Protein AF-A0A840K9W2-F1 (afdb_monomer_lite)

Organism: NCBI:txid160396

Radius of gyration: 85.6 Å; chains: 1; bounding box: 129×31×218 Å

Structure (mmCIF, N/CA/C/O backbone):
data_AF-A0A840K9W2-F1
#
_entry.id   AF-A0A840K9W2-F1
#
loop_
_atom_site.group_PDB
_atom_site.id
_atom_site.type_symbol
_atom_site.label_atom_id
_atom_site.label_alt_id
_atom_site.label_comp_id
_atom_site.label_asym_id
_atom_site.label_entity_id
_atom_site.label_seq_id
_atom_site.pdbx_PDB_ins_code
_atom_site.Cartn_x
_atom_site.Cartn_y
_atom_site.Cartn_z
_atom_site.occupancy
_atom_site.B_iso_or_equiv
_atom_site.auth_seq_id
_atom_site.auth_comp_id
_atom_site.auth_asym_id
_atom_site.auth_atom_id
_atom_site.pdbx_PDB_model_num
ATOM 1 N N . MET A 1 1 ? 4.581 -1.566 -39.078 1.00 37.91 1 MET A N 1
ATOM 2 C CA . MET A 1 1 ? 3.336 -1.130 -39.749 1.00 37.91 1 MET A CA 1
ATOM 3 C C . MET A 1 1 ? 3.717 -0.309 -40.967 1.00 37.91 1 MET A C 1
ATOM 5 O O . MET A 1 1 ? 4.507 0.609 -40.819 1.00 37.91 1 MET A O 1
ATOM 9 N N . GLY A 1 2 ? 3.216 -0.694 -42.141 1.00 34.59 2 GLY A N 1
ATOM 10 C CA . GLY A 1 2 ? 3.563 -0.120 -43.447 1.00 34.59 2 GLY A CA 1
ATOM 11 C C . GLY A 1 2 ? 3.405 -1.169 -44.551 1.00 34.59 2 GLY A C 1
ATOM 12 O O . GLY A 1 2 ? 4.394 -1.647 -45.088 1.00 34.59 2 GLY A O 1
ATOM 13 N N . LYS A 1 3 ? 2.154 -1.604 -44.772 1.00 29.88 3 LYS A N 1
ATOM 14 C CA . LYS A 1 3 ? 1.704 -2.560 -45.805 1.00 29.88 3 LYS A CA 1
ATOM 15 C C . LYS A 1 3 ? 1.958 -1.975 -47.209 1.00 29.88 3 LYS A C 1
ATOM 17 O O . LYS A 1 3 ? 1.727 -0.789 -47.399 1.00 29.88 3 LYS A O 1
ATOM 22 N N . LEU A 1 4 ? 2.519 -2.720 -48.168 1.00 30.64 4 LEU A N 1
ATOM 23 C CA . LEU A 1 4 ? 1.819 -3.710 -49.015 1.00 30.64 4 LEU A CA 1
ATOM 24 C C . LEU A 1 4 ? 0.587 -3.101 -49.705 1.00 30.64 4 LEU A C 1
ATOM 26 O O . LEU A 1 4 ? -0.512 -3.291 -49.205 1.00 30.64 4 LEU A O 1
ATOM 30 N N . TRP A 1 5 ? 0.787 -2.362 -50.805 1.00 27.86 5 TRP A N 1
ATOM 31 C CA . TRP A 1 5 ? -0.261 -1.911 -51.742 1.00 27.86 5 TRP A CA 1
ATOM 32 C C . TRP A 1 5 ? 0.367 -1.366 -53.043 1.00 27.86 5 TRP A C 1
ATOM 34 O O . TRP A 1 5 ? 0.347 -0.166 -53.256 1.00 27.86 5 TRP A O 1
ATOM 44 N N . VAL A 1 6 ? 0.942 -2.214 -53.905 1.00 30.38 6 VAL A N 1
ATOM 45 C CA . VAL A 1 6 ? 0.992 -1.987 -55.372 1.00 30.38 6 VAL A CA 1
ATOM 46 C C . VAL A 1 6 ? 1.164 -3.354 -56.041 1.00 30.38 6 VAL A C 1
ATOM 48 O O . VAL A 1 6 ? 2.246 -3.700 -56.482 1.00 30.38 6 VAL A O 1
ATOM 51 N N . ASP A 1 7 ? 0.102 -4.154 -56.036 1.00 28.33 7 ASP A N 1
ATOM 52 C CA . ASP A 1 7 ? -0.048 -5.333 -56.898 1.00 28.33 7 ASP A CA 1
ATOM 53 C C . ASP A 1 7 ? -1.545 -5.608 -57.025 1.00 28.33 7 ASP A C 1
ATOM 55 O O . ASP A 1 7 ? -2.102 -6.445 -56.323 1.00 28.33 7 ASP A O 1
ATOM 59 N N . PHE A 1 8 ? -2.229 -4.821 -57.854 1.00 25.39 8 PHE A N 1
ATOM 60 C CA . PHE A 1 8 ? -3.522 -5.180 -58.432 1.00 25.39 8 PHE A CA 1
ATOM 61 C C . PHE A 1 8 ? -3.872 -4.148 -59.510 1.00 25.39 8 PHE A C 1
ATOM 63 O O . PHE A 1 8 ? -3.720 -2.955 -59.267 1.00 25.39 8 PHE A O 1
ATOM 70 N N . ILE A 1 9 ? -4.420 -4.618 -60.638 1.00 28.84 9 ILE A N 1
ATOM 71 C CA . ILE A 1 9 ? -5.106 -3.839 -61.692 1.00 28.84 9 ILE A CA 1
ATOM 72 C C . ILE A 1 9 ? -4.230 -3.421 -62.904 1.00 28.84 9 ILE A C 1
ATOM 74 O O . ILE A 1 9 ? -3.868 -2.265 -63.080 1.00 28.84 9 ILE A O 1
ATOM 78 N N . PHE A 1 10 ? -3.889 -4.383 -63.772 1.00 28.66 10 PHE A N 1
ATOM 79 C CA . PHE A 1 10 ? -4.534 -4.583 -65.092 1.00 28.66 10 PHE A CA 1
ATOM 80 C C . PHE A 1 10 ? -3.693 -5.524 -65.971 1.00 28.66 10 PHE A C 1
ATOM 82 O O . PHE A 1 10 ? -2.760 -5.120 -66.661 1.00 28.66 10 PHE A O 1
ATOM 89 N N . GLY A 1 11 ? -4.072 -6.801 -65.960 1.00 24.39 11 GLY A N 1
ATOM 90 C CA . GLY A 1 11 ? -3.737 -7.757 -67.003 1.00 24.39 11 GLY A CA 1
ATOM 91 C C . GLY A 1 11 ? -4.950 -7.972 -67.907 1.00 24.39 11 GLY A C 1
ATOM 92 O O . GLY A 1 11 ? -6.066 -8.082 -67.410 1.00 24.39 11 GLY A O 1
ATOM 93 N N . TRP A 1 12 ? -4.666 -8.100 -69.205 1.00 27.75 12 TRP A N 1
ATOM 94 C CA . TRP A 1 12 ? -5.501 -8.676 -70.267 1.00 27.75 12 TRP A CA 1
ATOM 95 C C . TRP A 1 12 ? -6.656 -7.831 -70.827 1.00 27.75 12 TRP A C 1
ATOM 97 O O . TRP A 1 12 ? -7.659 -7.566 -70.179 1.00 27.75 12 TRP A O 1
ATOM 107 N N . GLY A 1 13 ? -6.532 -7.511 -72.117 1.00 27.23 13 GLY A N 1
ATOM 108 C CA . GLY A 1 13 ? -7.590 -6.958 -72.961 1.00 27.23 13 GLY A CA 1
ATOM 109 C C . GLY A 1 13 ? -6.974 -6.315 -74.197 1.00 27.23 13 GLY A C 1
ATOM 110 O O . GLY A 1 13 ? -6.328 -5.283 -74.084 1.00 27.23 13 GLY A O 1
ATOM 111 N N . GLY A 1 14 ? -7.076 -6.980 -75.346 1.00 25.80 14 GLY A N 1
ATOM 112 C CA . GLY A 1 14 ? -6.315 -6.648 -76.547 1.00 25.80 14 GLY A CA 1
ATOM 113 C C . GLY A 1 14 ? -6.743 -5.361 -77.248 1.00 25.80 14 GLY A C 1
ATOM 114 O O . GLY A 1 14 ? -7.819 -4.828 -77.013 1.00 25.80 14 GLY A O 1
ATOM 115 N N . ASN A 1 15 ? -5.893 -4.923 -78.175 1.00 29.33 15 ASN A N 1
ATOM 116 C CA . ASN A 1 15 ? -6.325 -4.391 -79.461 1.00 29.33 15 ASN A CA 1
ATOM 117 C C . ASN A 1 15 ? -5.168 -4.500 -80.459 1.00 29.33 15 ASN A C 1
ATOM 119 O O . ASN A 1 15 ? -4.172 -3.785 -80.389 1.00 29.33 15 ASN A O 1
ATOM 123 N N . CYS A 1 16 ? -5.334 -5.439 -81.395 1.00 36.75 16 CYS A N 1
ATOM 124 C CA . CYS A 1 16 ? -4.796 -5.313 -82.741 1.00 36.75 16 CYS A CA 1
ATOM 125 C C . CYS A 1 16 ? -5.272 -3.976 -83.339 1.00 36.75 16 CYS A C 1
ATOM 127 O O . CYS A 1 16 ? -6.322 -3.477 -82.945 1.00 36.75 16 CYS A O 1
ATOM 129 N N . VAL A 1 17 ? -4.547 -3.468 -84.342 1.00 37.41 17 VAL A N 1
ATOM 130 C CA . VAL A 1 17 ? -4.770 -2.193 -85.069 1.00 37.41 17 VAL A CA 1
ATOM 131 C C . VAL A 1 17 ? -3.926 -1.017 -84.545 1.00 37.41 17 VAL A C 1
ATOM 133 O O . VAL A 1 17 ? -4.434 0.070 -84.318 1.00 37.41 17 VAL A O 1
ATOM 136 N N . VAL A 1 18 ? -2.603 -1.200 -84.421 1.00 37.34 18 VAL A N 1
ATOM 137 C CA . VAL A 1 18 ? -1.616 -0.099 -84.600 1.00 37.34 18 VAL A CA 1
ATOM 138 C C . VAL A 1 18 ? -0.349 -0.549 -85.368 1.00 37.34 18 VAL A C 1
ATOM 140 O O . VAL A 1 18 ? 0.458 0.276 -85.787 1.00 37.34 18 VAL A O 1
ATOM 143 N N . ASP A 1 19 ? -0.193 -1.837 -85.690 1.00 35.66 19 ASP A N 1
ATOM 144 C CA . ASP A 1 19 ? 1.051 -2.378 -86.274 1.00 35.66 19 ASP A CA 1
ATOM 145 C C . ASP A 1 19 ? 1.225 -2.224 -87.797 1.00 35.66 19 ASP A C 1
ATOM 147 O O . ASP A 1 19 ? 2.087 -2.872 -88.385 1.00 35.66 19 ASP A O 1
ATOM 151 N N . PHE A 1 20 ? 0.475 -1.343 -88.468 1.00 35.75 20 PHE A N 1
ATOM 152 C CA . PHE A 1 20 ? 0.599 -1.184 -89.929 1.00 35.75 20 PHE A CA 1
ATOM 153 C C . PHE A 1 20 ? 1.067 0.193 -90.421 1.00 35.75 20 PHE A C 1
ATOM 155 O O . PHE A 1 20 ? 1.225 0.372 -91.623 1.00 35.75 20 PHE A O 1
ATOM 162 N N . PHE A 1 21 ? 1.358 1.155 -89.533 1.00 31.38 21 PHE A N 1
ATOM 163 C CA . PHE A 1 21 ? 1.769 2.509 -89.962 1.00 31.38 21 PHE A CA 1
ATOM 164 C C . PHE A 1 21 ? 3.049 3.089 -89.333 1.00 31.38 21 PHE A C 1
ATOM 166 O O . PHE A 1 21 ? 3.440 4.196 -89.689 1.00 31.38 21 PHE A O 1
ATOM 173 N N . SER A 1 22 ? 3.779 2.334 -88.502 1.00 33.75 22 SER A N 1
ATOM 174 C CA . SER A 1 22 ? 5.090 2.767 -87.963 1.00 33.75 22 SER A CA 1
ATOM 175 C C . SER A 1 22 ? 6.301 2.020 -88.542 1.00 33.75 22 SER A C 1
ATOM 177 O O . SER A 1 22 ? 7.432 2.237 -88.103 1.00 33.75 22 SER A O 1
ATOM 179 N N . PHE A 1 23 ? 6.107 1.162 -89.550 1.00 36.75 23 PHE A N 1
ATOM 180 C CA . PHE A 1 23 ? 7.174 0.303 -90.081 1.00 36.75 23 PHE A CA 1
ATOM 181 C C . PHE A 1 23 ? 8.057 0.957 -91.162 1.00 36.75 23 PHE A C 1
ATOM 183 O O . PHE A 1 23 ? 9.098 0.411 -91.515 1.00 36.75 23 PHE A O 1
ATOM 190 N N . THR A 1 24 ? 7.717 2.149 -91.659 1.00 42.53 24 THR A N 1
ATOM 191 C CA . THR A 1 24 ? 8.415 2.753 -92.814 1.00 42.53 24 THR A CA 1
ATOM 192 C C . THR A 1 24 ? 9.255 3.994 -92.508 1.00 42.53 24 THR A C 1
ATOM 194 O O . THR A 1 24 ? 10.011 4.420 -93.374 1.00 42.53 24 THR A O 1
ATOM 197 N N . ILE A 1 25 ? 9.223 4.538 -91.283 1.00 44.19 25 ILE A N 1
ATOM 198 C CA . ILE A 1 25 ? 10.025 5.731 -90.917 1.00 44.19 25 ILE A CA 1
ATOM 199 C C . ILE A 1 25 ? 11.126 5.427 -89.875 1.00 44.19 25 ILE A C 1
ATOM 201 O O . ILE A 1 25 ? 12.121 6.143 -89.801 1.00 44.19 25 ILE A O 1
ATOM 205 N N . PHE A 1 26 ? 11.058 4.305 -89.146 1.00 38.06 26 PHE A N 1
ATOM 206 C CA . PHE A 1 26 ? 12.072 3.933 -88.138 1.00 38.06 26 PHE A CA 1
ATOM 207 C C . PHE A 1 26 ? 13.214 3.022 -88.644 1.00 38.06 26 PHE A C 1
ATOM 209 O O . PHE A 1 26 ? 14.199 2.812 -87.930 1.00 38.06 26 PHE A O 1
ATOM 216 N N . GLY A 1 27 ? 13.122 2.496 -89.872 1.00 40.19 27 GLY A N 1
ATOM 217 C CA . GLY A 1 27 ? 14.085 1.532 -90.427 1.00 40.19 27 GLY A CA 1
ATOM 218 C C . GLY A 1 27 ? 15.473 2.108 -90.738 1.00 40.19 27 GLY A C 1
ATOM 219 O O . GLY A 1 27 ? 16.478 1.429 -90.539 1.00 40.19 27 GLY A O 1
ATOM 220 N N . TYR A 1 28 ? 15.560 3.379 -91.140 1.00 41.53 28 TYR A N 1
ATOM 221 C CA . TYR A 1 28 ? 16.836 3.992 -91.539 1.00 41.53 28 TYR A CA 1
ATOM 222 C C . TYR A 1 28 ? 17.672 4.512 -90.358 1.00 41.53 28 TYR A C 1
ATOM 224 O O . TYR A 1 28 ? 18.901 4.494 -90.414 1.00 41.53 28 TYR A O 1
ATOM 232 N N . HIS A 1 29 ? 17.041 4.904 -89.246 1.00 44.28 29 HIS A N 1
ATOM 233 C CA . HIS A 1 29 ? 17.766 5.451 -88.092 1.00 44.28 29 HIS A CA 1
ATOM 234 C C . HIS A 1 29 ? 18.296 4.361 -87.140 1.00 44.28 29 HIS A C 1
ATOM 236 O O . HIS A 1 29 ? 19.331 4.542 -86.493 1.00 44.28 29 HIS A O 1
ATOM 242 N N . LYS A 1 30 ? 17.625 3.199 -87.084 1.00 41.31 30 LYS A N 1
ATOM 243 C CA . LYS A 1 30 ? 18.032 2.056 -86.249 1.00 41.31 30 LYS A CA 1
ATOM 244 C C . LYS A 1 30 ? 19.254 1.324 -86.815 1.00 41.31 30 LYS A C 1
ATOM 246 O O . LYS A 1 30 ? 20.070 0.851 -86.027 1.00 41.31 30 LYS A O 1
ATOM 251 N N . PHE A 1 31 ? 19.418 1.303 -88.143 1.00 44.34 31 PHE A N 1
ATOM 252 C CA . PHE A 1 31 ? 20.561 0.691 -88.840 1.00 44.34 31 PHE A CA 1
ATOM 253 C C . PHE A 1 31 ? 21.866 1.489 -88.641 1.00 44.34 31 PHE A C 1
ATOM 255 O O . PHE A 1 31 ? 22.927 0.910 -88.429 1.00 44.34 31 PHE A O 1
ATOM 262 N N . SER A 1 32 ? 21.781 2.825 -88.603 1.00 53.69 32 SER A N 1
ATOM 263 C CA . SER A 1 32 ? 22.922 3.713 -88.315 1.00 53.69 32 SER A CA 1
ATOM 264 C C . SER A 1 32 ? 23.425 3.568 -86.870 1.00 53.69 32 SER A C 1
ATOM 266 O O . SER A 1 32 ? 24.617 3.386 -86.634 1.00 53.69 32 SER A O 1
ATOM 268 N N . LEU A 1 33 ? 22.513 3.546 -85.891 1.00 53.94 33 LEU A N 1
ATOM 269 C CA . LEU A 1 33 ? 22.860 3.395 -84.471 1.00 53.94 33 LEU A CA 1
ATOM 270 C C . LEU A 1 33 ? 23.419 2.011 -84.127 1.00 53.94 33 LEU A C 1
ATOM 272 O O . LEU A 1 33 ? 24.306 1.916 -83.282 1.00 53.94 33 LEU A O 1
ATOM 276 N N . THR A 1 34 ? 22.935 0.948 -84.779 1.00 60.16 34 THR A N 1
ATOM 277 C CA . THR A 1 34 ? 23.529 -0.386 -84.612 1.00 60.16 34 THR A CA 1
ATOM 278 C C . THR A 1 34 ? 24.916 -0.439 -85.225 1.00 60.16 34 THR A C 1
ATOM 280 O O . THR A 1 34 ? 25.819 -0.871 -84.527 1.00 60.16 34 THR A O 1
ATOM 283 N N . MET A 1 35 ? 25.130 0.088 -86.436 1.00 56.47 35 MET A N 1
ATOM 284 C CA . MET A 1 35 ? 26.463 0.084 -87.048 1.00 56.47 35 MET A CA 1
ATOM 285 C C . MET A 1 35 ? 27.475 0.923 -86.250 1.00 56.47 35 MET A C 1
ATOM 287 O O . MET A 1 35 ? 28.596 0.478 -86.026 1.00 56.47 35 MET A O 1
ATOM 291 N N . ILE A 1 36 ? 27.070 2.092 -85.738 1.00 62.81 36 ILE A N 1
ATOM 292 C CA . ILE A 1 36 ? 27.906 2.919 -84.851 1.00 62.81 36 ILE A CA 1
ATOM 293 C C . ILE A 1 36 ? 28.226 2.169 -83.558 1.00 62.81 36 ILE A C 1
ATOM 295 O O . ILE A 1 36 ? 29.368 2.186 -83.111 1.00 62.81 36 ILE A O 1
ATOM 299 N N . LYS A 1 37 ? 27.248 1.470 -82.971 1.00 66.56 37 LYS A N 1
ATOM 300 C CA . LYS A 1 37 ? 27.468 0.662 -81.771 1.00 66.56 37 LYS A CA 1
ATOM 301 C C . LYS A 1 37 ? 28.410 -0.512 -82.046 1.00 66.56 37 LYS A C 1
ATOM 303 O O . LYS A 1 37 ? 29.327 -0.714 -81.268 1.00 66.56 37 LYS A O 1
ATOM 308 N N . THR A 1 38 ? 28.277 -1.198 -83.181 1.00 70.31 38 THR A N 1
ATOM 309 C CA . THR A 1 38 ? 29.196 -2.270 -83.592 1.00 70.31 38 THR A CA 1
ATOM 310 C C . THR A 1 38 ? 30.603 -1.744 -83.861 1.00 70.31 38 THR A C 1
ATOM 312 O O . THR A 1 38 ? 31.567 -2.409 -83.515 1.00 70.31 38 THR A O 1
ATOM 315 N N . ILE A 1 39 ? 30.748 -0.539 -84.422 1.00 65.06 39 ILE A N 1
ATOM 316 C CA . ILE A 1 39 ? 32.055 0.110 -84.608 1.00 65.06 39 ILE A CA 1
ATOM 317 C C . ILE A 1 39 ? 32.656 0.513 -83.257 1.00 65.06 39 ILE A C 1
ATOM 319 O O . ILE A 1 39 ? 33.845 0.311 -83.041 1.00 65.06 39 ILE A O 1
ATOM 323 N N . ILE A 1 40 ? 31.860 1.056 -82.332 1.00 70.19 40 ILE A N 1
ATOM 324 C CA . ILE A 1 40 ? 32.318 1.412 -80.981 1.00 70.19 40 ILE A CA 1
ATOM 325 C C . ILE A 1 40 ? 32.726 0.159 -80.209 1.00 70.19 40 ILE A C 1
ATOM 327 O O . ILE A 1 40 ? 33.787 0.161 -79.589 1.00 70.19 40 ILE A O 1
ATOM 331 N N . ASP A 1 41 ? 31.926 -0.901 -80.276 1.00 68.38 41 ASP A N 1
ATOM 332 C CA . ASP A 1 41 ? 32.210 -2.181 -79.634 1.00 68.38 41 ASP A CA 1
ATOM 333 C C . ASP A 1 41 ? 33.446 -2.831 -80.274 1.00 68.38 41 ASP A C 1
ATOM 335 O O . ASP A 1 41 ? 34.345 -3.238 -79.549 1.00 68.38 41 ASP A O 1
ATOM 339 N N . PHE A 1 42 ? 33.599 -2.772 -81.602 1.00 63.31 42 PHE A N 1
ATOM 340 C CA . PHE A 1 42 ? 34.814 -3.201 -82.301 1.00 63.31 42 PHE A CA 1
ATOM 341 C C . PHE A 1 42 ? 36.043 -2.381 -81.891 1.00 63.31 42 PHE A C 1
ATOM 343 O O . PHE A 1 42 ? 37.105 -2.943 -81.661 1.00 63.31 42 PHE A O 1
ATOM 350 N N . ILE A 1 43 ? 35.933 -1.057 -81.744 1.00 58.28 43 ILE A N 1
ATOM 351 C CA . ILE A 1 43 ? 37.035 -0.203 -81.269 1.00 58.28 43 ILE A CA 1
ATOM 352 C C . ILE A 1 43 ? 37.372 -0.518 -79.807 1.00 58.28 43 ILE A C 1
ATOM 354 O O . ILE A 1 43 ? 38.544 -0.502 -79.430 1.00 58.28 43 ILE A O 1
ATOM 358 N N . LYS A 1 44 ? 36.366 -0.801 -78.975 1.00 63.72 44 LYS A N 1
ATOM 359 C CA . LYS A 1 44 ? 36.534 -1.096 -77.550 1.00 63.72 44 LYS A CA 1
ATOM 360 C C . LYS A 1 44 ? 37.167 -2.471 -77.342 1.00 63.72 44 LYS A C 1
ATOM 362 O O . LYS A 1 44 ? 38.183 -2.555 -76.658 1.00 63.72 44 LYS A O 1
ATOM 367 N N . GLU A 1 45 ? 36.664 -3.491 -78.029 1.00 62.91 45 GLU A N 1
ATOM 368 C CA . GLU A 1 45 ? 37.259 -4.828 -78.088 1.00 62.91 45 GLU A CA 1
ATOM 369 C C . GLU A 1 45 ? 38.645 -4.786 -78.728 1.00 62.91 45 GLU A C 1
ATOM 371 O O . GLU A 1 45 ? 39.564 -5.421 -78.230 1.00 62.91 45 GLU A O 1
ATOM 376 N N . SER A 1 46 ? 38.861 -3.983 -79.772 1.00 56.31 46 SER A N 1
ATOM 377 C CA . SER A 1 46 ? 40.181 -3.832 -80.386 1.00 56.31 46 SER A CA 1
ATOM 378 C C . SER A 1 46 ? 41.158 -3.074 -79.480 1.00 56.31 46 SER A C 1
ATOM 380 O O . SER A 1 46 ? 42.359 -3.321 -79.556 1.00 56.31 46 SER A O 1
ATOM 382 N N . LYS A 1 47 ? 40.684 -2.188 -78.593 1.00 52.50 47 LYS A N 1
ATOM 383 C CA . LYS A 1 47 ? 41.501 -1.503 -77.577 1.00 52.50 47 LYS A CA 1
ATOM 384 C C . LYS A 1 47 ? 41.856 -2.434 -76.419 1.00 52.50 47 LYS A C 1
ATOM 386 O O . LYS A 1 47 ? 43.013 -2.449 -76.008 1.00 52.50 47 LYS A O 1
ATOM 391 N N . GLU A 1 48 ? 40.900 -3.215 -75.927 1.00 53.97 48 GLU A N 1
ATOM 392 C CA . GLU A 1 48 ? 41.116 -4.234 -74.890 1.00 53.97 48 GLU A CA 1
ATOM 393 C C . GLU A 1 48 ? 42.019 -5.361 -75.426 1.00 53.97 48 GLU A C 1
ATOM 395 O O . GLU A 1 48 ? 43.044 -5.680 -74.822 1.00 53.97 48 GLU A O 1
ATOM 400 N N . ALA A 1 49 ? 41.775 -5.831 -76.652 1.00 50.91 49 ALA A N 1
ATOM 401 C CA . ALA A 1 49 ? 42.650 -6.762 -77.355 1.00 50.91 49 ALA A CA 1
ATOM 402 C C . ALA A 1 49 ? 44.023 -6.152 -77.661 1.00 50.91 49 ALA A C 1
ATOM 404 O O . ALA A 1 49 ? 45.010 -6.876 -77.647 1.00 50.91 49 ALA A O 1
ATOM 405 N N . SER A 1 50 ? 44.143 -4.843 -77.914 1.00 44.94 50 SER A N 1
ATOM 406 C CA . SER A 1 50 ? 45.448 -4.185 -78.080 1.00 44.94 50 SER A CA 1
ATOM 407 C C . SER A 1 50 ? 46.214 -4.071 -76.758 1.00 44.94 50 SER A C 1
ATOM 409 O O . SER A 1 50 ? 47.442 -4.137 -76.782 1.00 44.94 50 SER A O 1
ATOM 411 N N . GLN A 1 51 ? 45.527 -3.930 -75.617 1.00 53.94 51 GLN A N 1
ATOM 412 C CA . GLN A 1 51 ? 46.156 -3.974 -74.291 1.00 53.94 51 GLN A CA 1
ATOM 413 C C . GLN A 1 51 ? 46.695 -5.378 -73.967 1.00 53.94 51 GLN A C 1
ATOM 415 O O . GLN A 1 51 ? 47.752 -5.490 -73.349 1.00 53.94 51 GLN A O 1
ATOM 420 N N . GLU A 1 52 ? 46.042 -6.440 -74.453 1.00 50.84 52 GLU A N 1
ATOM 421 C CA . GLU A 1 52 ? 46.516 -7.826 -74.308 1.00 50.84 52 GLU A CA 1
ATOM 422 C C . GLU A 1 52 ? 47.544 -8.251 -75.383 1.00 50.84 52 GLU A C 1
ATOM 424 O O . GLU A 1 52 ? 48.503 -8.966 -75.082 1.00 50.84 52 GLU A O 1
ATOM 429 N N . ARG A 1 53 ? 47.411 -7.772 -76.630 1.00 47.91 53 ARG A N 1
ATOM 430 C CA . ARG A 1 53 ? 48.267 -8.120 -77.790 1.00 47.91 53 ARG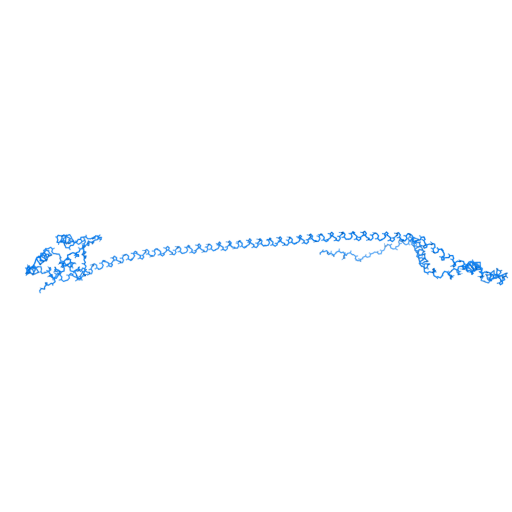 A CA 1
ATOM 431 C C . ARG A 1 53 ? 49.580 -7.348 -77.871 1.00 47.91 53 ARG A C 1
ATOM 433 O O . ARG A 1 53 ? 50.453 -7.742 -78.644 1.00 47.91 53 ARG A O 1
ATOM 440 N N . LEU A 1 54 ? 49.785 -6.331 -77.032 1.00 48.56 54 LEU A N 1
ATOM 441 C CA . LEU A 1 54 ? 51.102 -5.706 -76.837 1.00 48.56 54 LEU A CA 1
ATOM 442 C C . LEU A 1 54 ? 52.169 -6.688 -76.311 1.00 48.56 54 LEU A C 1
ATOM 444 O O . LEU A 1 54 ? 53.348 -6.346 -76.295 1.00 48.56 54 LEU A O 1
ATOM 448 N N . LYS A 1 55 ? 51.792 -7.922 -75.941 1.00 50.12 55 LYS A N 1
ATOM 449 C CA . LYS A 1 55 ? 52.733 -9.006 -75.618 1.00 50.12 55 LYS A CA 1
ATOM 450 C C . LYS A 1 55 ? 53.263 -9.780 -76.836 1.00 50.12 55 LYS A C 1
ATOM 452 O O . LYS A 1 55 ? 54.303 -10.415 -76.710 1.00 50.12 55 LYS A O 1
ATOM 457 N N . LEU A 1 56 ? 52.623 -9.709 -78.010 1.00 61.00 56 LEU A N 1
ATOM 458 C CA . LEU A 1 56 ? 53.138 -10.294 -79.264 1.00 61.00 56 LEU A CA 1
ATOM 459 C C . LEU A 1 56 ? 52.973 -9.325 -80.455 1.00 61.00 56 LEU A C 1
ATOM 461 O O . LEU A 1 56 ? 52.307 -9.648 -81.442 1.00 61.00 56 LEU A O 1
ATOM 465 N N . PRO A 1 57 ? 53.603 -8.135 -80.403 1.00 60.09 57 PRO A N 1
ATOM 466 C CA . PRO A 1 57 ? 53.518 -7.143 -81.474 1.00 60.09 57 PRO A CA 1
ATOM 467 C C . PRO A 1 57 ? 54.176 -7.620 -82.775 1.00 60.09 57 PRO A C 1
ATOM 469 O O . PRO A 1 57 ? 53.851 -7.111 -83.841 1.00 60.09 57 PRO A O 1
ATOM 472 N N . ILE A 1 58 ? 55.059 -8.620 -82.713 1.00 58.91 58 ILE A N 1
ATOM 473 C CA . ILE A 1 58 ? 55.880 -9.040 -83.852 1.00 58.91 58 ILE A CA 1
ATOM 474 C C . ILE A 1 58 ? 55.038 -9.721 -84.936 1.00 58.91 58 ILE A C 1
ATOM 476 O O . ILE A 1 58 ? 55.196 -9.390 -86.103 1.00 58.91 58 ILE A O 1
ATOM 480 N N . VAL A 1 59 ? 54.109 -10.620 -84.585 1.00 62.47 59 VAL A N 1
ATOM 481 C CA . VAL A 1 59 ? 53.364 -11.405 -85.592 1.00 62.47 59 VAL A CA 1
ATOM 482 C C . VAL A 1 59 ? 52.396 -10.521 -86.383 1.00 62.47 59 VAL A C 1
ATOM 484 O O . VAL A 1 59 ? 52.390 -10.554 -87.610 1.00 62.47 59 VAL A O 1
ATOM 487 N N . THR A 1 60 ? 51.619 -9.677 -85.701 1.00 64.94 60 THR A N 1
ATOM 488 C CA . THR A 1 60 ? 50.680 -8.755 -86.362 1.00 64.94 60 THR A CA 1
ATOM 489 C C . THR A 1 60 ? 51.418 -7.694 -87.178 1.00 64.94 60 THR A C 1
ATOM 491 O O . THR A 1 60 ? 51.011 -7.389 -88.297 1.00 64.94 60 THR A O 1
ATOM 494 N N . PHE A 1 61 ? 52.530 -7.166 -86.656 1.00 68.81 61 PHE A N 1
ATOM 495 C CA . PHE A 1 61 ? 53.379 -6.223 -87.384 1.00 68.81 61 PHE A CA 1
ATOM 496 C C . PHE A 1 61 ? 54.023 -6.868 -88.619 1.00 68.81 61 PHE A C 1
ATOM 498 O O . PHE A 1 61 ? 54.058 -6.252 -89.678 1.00 68.81 61 PHE A O 1
ATOM 505 N N . TYR A 1 62 ? 54.451 -8.129 -88.521 1.00 67.75 62 TYR A N 1
ATOM 506 C CA . TYR A 1 62 ? 55.012 -8.897 -89.632 1.00 67.75 62 TYR A CA 1
ATOM 507 C C . TYR A 1 62 ? 53.978 -9.152 -90.736 1.00 67.75 62 TYR A C 1
ATOM 509 O O . TYR A 1 62 ? 54.260 -8.909 -91.907 1.00 67.75 62 TYR A O 1
ATOM 517 N N . ILE A 1 63 ? 52.756 -9.562 -90.376 1.00 72.00 63 ILE A N 1
ATOM 518 C CA . ILE A 1 63 ? 51.651 -9.725 -91.335 1.00 72.00 63 ILE A CA 1
ATOM 519 C C . ILE A 1 63 ? 51.337 -8.387 -92.016 1.00 72.00 63 ILE A C 1
ATOM 521 O O . ILE A 1 63 ? 51.192 -8.336 -93.234 1.00 72.00 63 ILE A O 1
ATOM 525 N N . PHE A 1 64 ? 51.284 -7.292 -91.253 1.00 75.38 64 PHE A N 1
ATOM 526 C CA . PHE A 1 64 ? 51.046 -5.957 -91.800 1.00 75.38 64 PHE A CA 1
ATOM 527 C C . PHE A 1 64 ? 52.159 -5.511 -92.760 1.00 75.38 64 PHE A C 1
ATOM 529 O O . PHE A 1 64 ? 51.872 -5.033 -93.858 1.00 75.38 64 PHE A O 1
ATOM 536 N N . LEU A 1 65 ? 53.427 -5.731 -92.400 1.00 73.44 65 LEU A N 1
ATOM 537 C CA . LEU A 1 65 ? 54.566 -5.444 -93.270 1.00 73.44 65 LEU A CA 1
ATOM 538 C C . LEU A 1 65 ? 54.562 -6.300 -94.540 1.00 73.44 65 LEU A C 1
ATOM 540 O O . LEU A 1 65 ? 54.899 -5.785 -95.604 1.00 73.44 65 LEU A O 1
ATOM 544 N N . LEU A 1 66 ? 54.151 -7.569 -94.467 1.00 72.75 66 LEU A N 1
ATOM 545 C CA . LEU A 1 66 ? 53.988 -8.418 -95.649 1.00 72.75 66 LEU A CA 1
ATOM 546 C C . LEU A 1 66 ? 52.878 -7.902 -96.567 1.00 72.75 66 LEU A C 1
ATOM 548 O O . LEU A 1 66 ? 53.097 -7.781 -97.769 1.00 72.75 66 LEU A O 1
ATOM 552 N N . VAL A 1 67 ? 51.716 -7.545 -96.016 1.00 78.38 67 VAL A N 1
ATOM 553 C CA . VAL A 1 67 ? 50.608 -6.973 -96.799 1.00 78.38 67 VAL A CA 1
ATOM 554 C C . VAL A 1 67 ? 51.040 -5.684 -97.497 1.00 78.38 67 VAL A C 1
ATOM 556 O O . VAL A 1 67 ? 50.742 -5.502 -98.674 1.00 78.38 67 VAL A O 1
ATOM 559 N N . ILE A 1 68 ? 51.794 -4.818 -96.810 1.00 78.06 68 ILE A N 1
ATOM 560 C CA . ILE A 1 68 ? 52.351 -3.601 -97.412 1.00 78.06 68 ILE A CA 1
ATOM 561 C C . ILE A 1 68 ? 53.407 -3.934 -98.465 1.00 78.06 68 ILE A C 1
ATOM 563 O O . ILE A 1 68 ? 53.406 -3.325 -99.525 1.00 78.06 68 ILE A O 1
ATOM 567 N N . SER A 1 69 ? 54.301 -4.889 -98.223 1.00 73.81 69 SER A N 1
ATOM 568 C CA . SER A 1 69 ? 55.389 -5.203 -99.163 1.00 73.81 69 SER A CA 1
ATOM 569 C C . SER A 1 69 ? 54.870 -5.853 -100.450 1.00 73.81 69 SER A C 1
ATOM 571 O O . SER A 1 69 ? 55.390 -5.597 -101.534 1.00 73.81 69 SER A O 1
ATOM 573 N N . TYR A 1 70 ? 53.792 -6.633 -100.349 1.00 78.50 70 TYR A N 1
ATOM 574 C CA . TYR A 1 70 ? 53.132 -7.313 -101.466 1.00 78.50 70 TYR A CA 1
ATOM 575 C C . TYR A 1 70 ? 51.799 -6.651 -101.848 1.00 78.50 70 TYR A C 1
ATOM 577 O O . TYR A 1 70 ? 50.904 -7.298 -102.395 1.00 78.50 70 TYR A O 1
ATOM 585 N N . TRP A 1 71 ? 51.646 -5.346 -101.603 1.00 80.62 71 TRP A N 1
ATOM 586 C CA . TRP A 1 71 ? 50.372 -4.657 -101.831 1.00 80.62 71 TRP A CA 1
ATOM 587 C C . TRP A 1 71 ? 49.937 -4.655 -103.304 1.00 80.62 71 TRP A C 1
ATOM 589 O O . TRP A 1 71 ? 48.744 -4.689 -103.583 1.00 80.62 71 TRP A O 1
ATOM 599 N N . LYS A 1 72 ? 50.888 -4.641 -104.251 1.00 78.19 72 LYS A N 1
ATOM 600 C CA . LYS A 1 72 ? 50.613 -4.656 -105.699 1.00 78.19 72 LYS A CA 1
ATOM 601 C C . LYS A 1 72 ? 49.998 -5.973 -106.195 1.00 78.19 72 LYS A C 1
ATOM 603 O O . LYS A 1 72 ? 48.950 -5.912 -106.831 1.00 78.19 72 LYS A O 1
ATOM 608 N N . PRO A 1 73 ? 50.572 -7.165 -105.935 1.00 78.50 73 PRO A N 1
ATOM 609 C CA . PRO A 1 73 ? 49.904 -8.407 -106.317 1.00 78.50 73 PRO A CA 1
ATOM 610 C C . PRO A 1 73 ? 48.607 -8.621 -105.540 1.00 78.50 73 PRO A C 1
ATOM 612 O O . PRO A 1 73 ? 47.636 -9.086 -106.127 1.00 78.50 73 PRO A O 1
ATOM 615 N N . LEU A 1 74 ? 48.548 -8.234 -104.259 1.00 80.31 74 LEU A N 1
ATOM 616 C CA . LEU A 1 74 ? 47.312 -8.313 -103.477 1.00 80.31 74 LEU A CA 1
ATOM 617 C C . LEU A 1 74 ? 46.213 -7.429 -104.080 1.00 80.31 74 LEU A C 1
ATOM 619 O O . LEU A 1 74 ? 45.082 -7.885 -104.230 1.00 80.31 74 LEU A O 1
ATOM 623 N N . SER A 1 75 ? 46.529 -6.198 -104.489 1.00 78.94 75 SER A N 1
ATOM 624 C CA . SER A 1 75 ? 45.550 -5.303 -105.108 1.00 78.94 75 SER A CA 1
ATOM 625 C C . SER A 1 75 ? 45.086 -5.815 -106.471 1.00 78.94 75 SER A C 1
ATOM 627 O O . SER A 1 75 ? 43.888 -5.810 -106.727 1.00 78.94 75 SER A O 1
ATOM 629 N N . ILE A 1 76 ? 45.976 -6.352 -107.313 1.00 81.44 76 ILE A N 1
ATOM 630 C CA . ILE A 1 76 ? 45.587 -6.982 -108.589 1.00 81.44 76 ILE A CA 1
ATOM 631 C C . ILE A 1 76 ? 44.716 -8.218 -108.339 1.00 81.44 76 ILE A C 1
ATOM 633 O O . ILE A 1 76 ? 43.697 -8.404 -109.003 1.00 81.44 76 ILE A O 1
ATOM 637 N N . TYR A 1 77 ? 45.071 -9.048 -107.359 1.00 81.25 77 TYR A N 1
ATOM 638 C CA . TYR A 1 77 ? 44.322 -10.256 -107.029 1.00 81.25 77 TYR A CA 1
ATOM 639 C C . TYR A 1 77 ? 42.892 -9.936 -106.570 1.00 81.25 77 TYR A C 1
ATOM 641 O O . TYR A 1 77 ? 41.935 -10.498 -107.114 1.00 81.25 77 TYR A O 1
ATOM 649 N N . PHE A 1 78 ? 42.745 -9.000 -105.625 1.00 80.25 78 PHE A N 1
ATOM 650 C CA . PHE A 1 78 ? 41.459 -8.656 -105.014 1.00 80.25 78 PHE A CA 1
ATOM 651 C C . PHE A 1 78 ? 40.615 -7.656 -105.817 1.00 80.25 78 PHE A C 1
ATOM 653 O O . PHE A 1 78 ? 39.394 -7.756 -105.768 1.00 80.25 78 PHE A O 1
ATOM 660 N N . LEU A 1 79 ? 41.224 -6.707 -106.538 1.00 78.50 79 LEU A N 1
ATOM 661 C CA . LEU A 1 79 ? 40.507 -5.577 -107.154 1.00 78.50 79 LEU A CA 1
ATOM 662 C C . LEU A 1 79 ? 40.398 -5.648 -108.683 1.00 78.50 79 LEU A C 1
ATOM 664 O O . LEU A 1 79 ? 39.594 -4.920 -109.254 1.00 78.50 79 LEU A O 1
ATOM 668 N N . SER A 1 80 ? 41.187 -6.481 -109.371 1.00 80.38 80 SER A N 1
ATOM 669 C CA . SER A 1 80 ? 41.068 -6.611 -110.831 1.00 80.38 80 SER A CA 1
ATOM 670 C C . SER A 1 80 ? 39.873 -7.494 -111.211 1.00 80.38 80 SER A C 1
ATOM 672 O O . SER A 1 80 ? 39.662 -8.550 -110.615 1.00 80.38 80 SER A O 1
ATOM 674 N N . GLU A 1 81 ? 39.117 -7.106 -112.238 1.00 80.94 81 GLU A N 1
ATOM 675 C CA . GLU A 1 81 ? 37.992 -7.884 -112.793 1.00 80.94 81 GLU A CA 1
ATOM 676 C C . GLU A 1 81 ? 38.431 -8.905 -113.863 1.00 80.94 81 GLU A C 1
ATOM 678 O O . GLU A 1 81 ? 37.611 -9.645 -114.406 1.00 80.94 81 GLU A O 1
ATOM 683 N N . LYS A 1 82 ? 39.735 -8.972 -114.177 1.00 82.56 82 LYS A N 1
ATOM 684 C CA . LYS A 1 82 ? 40.286 -9.910 -115.169 1.00 82.56 82 LYS A CA 1
ATOM 685 C C . LYS A 1 82 ? 40.115 -11.372 -114.737 1.00 82.56 82 LYS A C 1
ATOM 687 O O . LYS A 1 82 ? 40.039 -11.685 -113.546 1.00 82.56 82 LYS A O 1
ATOM 692 N N . LYS A 1 83 ? 40.119 -12.295 -115.706 1.00 84.88 83 LYS A N 1
ATOM 693 C CA . LYS A 1 83 ? 40.119 -13.740 -115.416 1.00 84.88 83 LYS A CA 1
ATOM 694 C C . LYS A 1 83 ? 41.382 -14.141 -114.647 1.00 84.88 83 LYS A C 1
ATOM 696 O O . LYS A 1 83 ? 42.425 -13.496 -114.765 1.00 84.88 83 LYS A O 1
ATOM 701 N N . ILE A 1 84 ? 41.288 -15.209 -113.854 1.00 78.06 84 ILE A N 1
ATOM 702 C CA . ILE A 1 84 ? 42.362 -15.651 -112.949 1.00 78.06 84 ILE A CA 1
ATOM 703 C C . ILE A 1 84 ? 43.669 -15.904 -113.716 1.00 78.06 84 ILE A C 1
ATOM 705 O O . ILE A 1 84 ? 44.732 -15.505 -113.248 1.00 78.06 84 ILE A O 1
ATOM 709 N N . GLU A 1 85 ? 43.605 -16.478 -114.920 1.00 81.56 85 GLU A N 1
ATOM 710 C CA . GLU A 1 85 ? 44.793 -16.765 -115.731 1.00 81.56 85 GLU A CA 1
ATOM 711 C C . GLU A 1 85 ? 45.515 -15.489 -116.189 1.00 81.56 85 GLU A C 1
ATOM 713 O O . GLU A 1 85 ? 46.741 -15.462 -116.292 1.00 81.56 85 GLU A O 1
ATOM 718 N N . GLU A 1 86 ? 44.768 -14.415 -116.447 1.00 78.94 86 GLU A N 1
ATOM 719 C CA . GLU A 1 86 ? 45.332 -13.117 -116.826 1.00 78.94 86 GLU A CA 1
ATOM 720 C C . GLU A 1 86 ? 45.909 -12.382 -115.617 1.00 78.94 86 GLU A C 1
ATOM 722 O O . GLU A 1 86 ? 46.982 -11.790 -115.729 1.00 78.94 86 GLU A O 1
ATOM 727 N N . LYS A 1 87 ? 45.258 -12.483 -114.448 1.00 80.38 87 LYS A N 1
ATOM 728 C CA . LYS A 1 87 ? 45.797 -11.966 -113.180 1.00 80.38 87 LYS A CA 1
ATOM 729 C C . LYS A 1 87 ? 47.149 -12.598 -112.854 1.00 80.38 87 LYS A C 1
ATOM 731 O O . LYS A 1 87 ? 48.079 -11.882 -112.498 1.00 80.38 87 LYS A O 1
ATOM 736 N N . ILE A 1 88 ? 47.271 -13.920 -113.012 1.00 78.69 88 ILE A N 1
ATOM 737 C CA . ILE A 1 88 ? 48.531 -14.641 -112.779 1.00 78.69 88 ILE A CA 1
ATOM 738 C C . ILE A 1 88 ? 49.609 -14.154 -113.749 1.00 78.69 88 ILE A C 1
ATOM 740 O O . ILE A 1 88 ? 50.691 -13.802 -113.300 1.00 78.69 88 ILE A O 1
ATOM 744 N N . LYS A 1 89 ? 49.308 -14.026 -115.050 1.00 81.25 89 LYS A N 1
ATOM 745 C CA . LYS A 1 89 ? 50.279 -13.513 -116.037 1.00 81.25 89 LYS A CA 1
ATOM 746 C C . LYS A 1 89 ? 50.744 -12.088 -115.738 1.00 81.25 89 LYS A C 1
ATOM 748 O O . LYS A 1 89 ? 51.904 -11.764 -115.971 1.00 81.25 89 LYS A O 1
ATOM 753 N N . GLU A 1 90 ? 49.848 -11.232 -115.256 1.00 80.25 90 GLU A N 1
ATOM 754 C CA . GLU A 1 90 ? 50.165 -9.844 -114.907 1.00 80.25 90 GLU A CA 1
ATOM 755 C C . GLU A 1 90 ? 51.027 -9.764 -113.639 1.00 80.25 90 GLU A C 1
ATOM 757 O O . GLU A 1 90 ? 51.996 -9.007 -113.601 1.00 80.25 90 GLU A O 1
ATOM 762 N N . ILE A 1 91 ? 50.743 -10.603 -112.638 1.00 80.69 91 ILE A N 1
ATOM 763 C CA . ILE A 1 91 ? 51.584 -10.749 -111.444 1.00 80.69 91 ILE A CA 1
ATOM 764 C C . ILE A 1 91 ? 52.958 -11.322 -111.827 1.00 80.69 91 ILE A C 1
ATOM 766 O O . ILE A 1 91 ? 53.977 -10.740 -111.460 1.00 80.69 91 ILE A O 1
ATOM 770 N N . ASP A 1 92 ? 53.004 -12.387 -112.628 1.00 79.19 92 ASP A N 1
ATOM 771 C CA . ASP A 1 92 ? 54.250 -12.979 -113.125 1.00 79.19 92 ASP A CA 1
ATOM 772 C C . ASP A 1 92 ? 55.074 -11.964 -113.913 1.00 79.19 92 ASP A C 1
ATOM 774 O O . ASP A 1 92 ? 56.292 -11.932 -113.783 1.00 79.19 92 ASP A O 1
ATOM 778 N N . PHE A 1 93 ? 54.434 -11.087 -114.693 1.00 78.50 93 PHE A N 1
ATOM 779 C CA . PHE A 1 93 ? 55.123 -10.018 -115.410 1.00 78.50 93 PHE A CA 1
ATOM 780 C C . PHE A 1 93 ? 55.756 -8.990 -114.461 1.00 78.50 93 PHE A C 1
ATOM 782 O O . PHE A 1 93 ? 56.899 -8.586 -114.679 1.00 78.50 93 PHE A O 1
ATOM 789 N N . ILE A 1 94 ? 55.059 -8.605 -113.386 1.00 76.94 94 ILE A N 1
ATOM 790 C CA . ILE A 1 94 ? 55.579 -7.681 -112.361 1.00 76.94 94 ILE A CA 1
ATOM 791 C C . ILE A 1 94 ? 56.807 -8.273 -111.654 1.00 76.94 94 ILE A C 1
ATOM 793 O O . ILE A 1 94 ? 57.761 -7.549 -111.363 1.00 76.94 94 ILE A O 1
ATOM 797 N N . TYR A 1 95 ? 56.809 -9.587 -111.426 1.00 73.06 95 TYR A N 1
ATOM 798 C CA . TYR A 1 95 ? 57.907 -10.298 -110.771 1.00 73.06 95 TYR A CA 1
ATOM 799 C C . TYR A 1 95 ? 58.925 -10.913 -111.745 1.00 73.06 95 TYR A C 1
ATOM 801 O O . TYR A 1 95 ? 59.936 -11.448 -111.304 1.00 73.06 95 TYR A O 1
ATOM 809 N N . LYS A 1 96 ? 58.744 -10.773 -113.066 1.00 69.00 96 LYS A N 1
ATOM 810 C CA . LYS A 1 96 ? 59.595 -11.405 -114.094 1.00 69.00 96 LYS A CA 1
ATOM 811 C C . LYS A 1 96 ? 61.061 -10.976 -114.033 1.00 69.00 96 LYS A C 1
ATOM 813 O O . LYS A 1 96 ? 61.943 -11.751 -114.385 1.00 69.00 96 LYS A O 1
ATOM 818 N N . ASN A 1 97 ? 61.306 -9.744 -113.587 1.00 66.38 97 ASN A N 1
ATOM 819 C CA . ASN A 1 97 ? 62.648 -9.185 -113.414 1.00 66.38 97 ASN A CA 1
ATOM 820 C C . ASN A 1 97 ? 63.132 -9.235 -111.959 1.00 66.38 97 ASN A C 1
ATOM 822 O O . ASN A 1 97 ? 64.213 -8.722 -111.681 1.00 66.38 97 ASN A O 1
ATOM 826 N N . HIS A 1 98 ? 62.352 -9.809 -111.033 1.00 71.31 98 HIS A N 1
ATOM 827 C CA . HIS A 1 98 ? 62.831 -10.007 -109.671 1.00 71.31 98 HIS A CA 1
ATOM 828 C C . HIS A 1 98 ? 63.867 -11.120 -109.673 1.00 71.31 98 HIS A C 1
ATOM 830 O O . HIS A 1 98 ? 63.596 -12.280 -109.981 1.00 71.31 98 HIS A O 1
ATOM 836 N N . THR A 1 99 ? 65.084 -10.741 -109.328 1.00 71.62 99 THR A N 1
ATOM 837 C CA . THR A 1 99 ? 66.158 -11.688 -109.082 1.00 71.62 99 THR A CA 1
ATOM 838 C C . THR A 1 99 ? 66.022 -12.257 -107.672 1.00 71.62 99 THR A C 1
ATOM 840 O O . THR A 1 99 ? 65.380 -11.674 -106.798 1.00 71.62 99 THR A O 1
ATOM 843 N N . HIS A 1 100 ? 66.670 -13.393 -107.397 1.00 73.94 100 HIS A N 1
ATOM 844 C CA . HIS A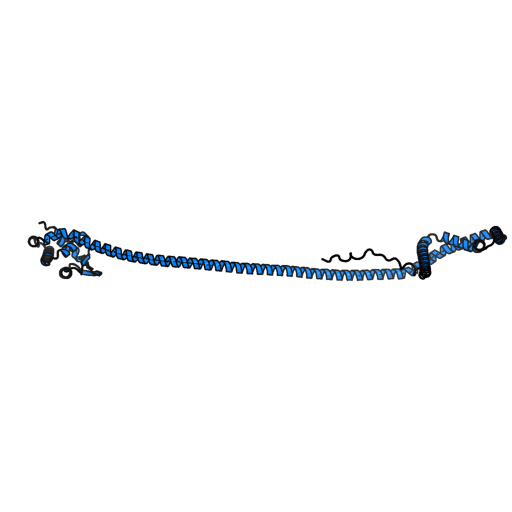 1 100 ? 66.727 -13.943 -106.034 1.00 73.94 100 HIS A CA 1
ATOM 845 C C . HIS A 1 100 ? 67.248 -12.921 -105.003 1.00 73.94 100 HIS A C 1
ATOM 847 O O . HIS A 1 100 ? 66.859 -12.969 -103.837 1.00 73.94 100 HIS A O 1
ATOM 853 N N . TRP A 1 101 ? 68.066 -11.959 -105.443 1.00 74.31 101 TRP A N 1
ATOM 854 C CA . TRP A 1 101 ? 68.557 -10.856 -104.622 1.00 74.31 101 TRP A CA 1
ATOM 855 C C . TRP A 1 101 ? 67.456 -9.910 -104.141 1.00 74.31 101 TRP A C 1
ATOM 857 O O . TRP A 1 101 ? 67.502 -9.491 -102.987 1.00 74.31 101 TRP A O 1
ATOM 867 N N . ASP A 1 102 ? 66.434 -9.636 -104.951 1.00 77.12 102 ASP A N 1
ATOM 868 C CA . ASP A 1 102 ? 65.327 -8.752 -104.567 1.00 77.12 102 ASP A CA 1
ATOM 869 C C . ASP A 1 102 ? 64.473 -9.374 -103.451 1.00 77.12 102 ASP A C 1
ATOM 871 O O . ASP A 1 102 ? 64.037 -8.693 -102.520 1.00 77.12 102 ASP A O 1
ATOM 875 N N . HIS A 1 103 ? 64.299 -10.700 -103.479 1.00 74.50 103 HIS A N 1
ATOM 876 C CA . HIS A 1 103 ? 63.618 -11.434 -102.410 1.00 74.50 103 HIS A CA 1
ATOM 877 C C . HIS A 1 103 ? 64.413 -11.425 -101.099 1.00 74.50 103 HIS A C 1
ATOM 879 O O . HIS A 1 103 ? 63.832 -11.223 -100.030 1.00 74.50 103 HIS A O 1
ATOM 885 N N . ILE A 1 104 ? 65.737 -11.604 -101.174 1.00 78.44 104 ILE A N 1
ATOM 886 C CA . ILE A 1 104 ? 66.620 -11.555 -100.000 1.00 78.44 104 ILE A 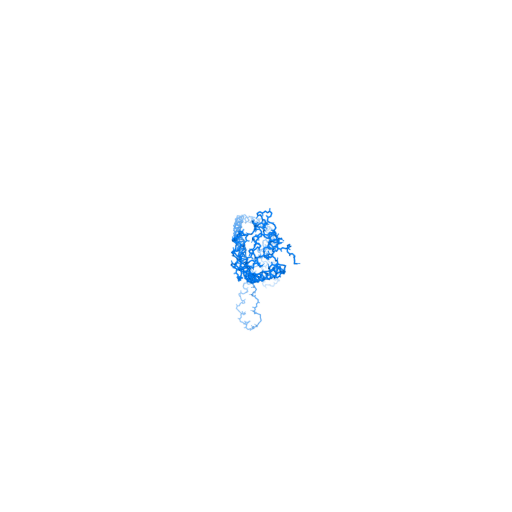CA 1
ATOM 887 C C . ILE A 1 104 ? 66.646 -10.140 -99.409 1.00 78.44 104 ILE A C 1
ATOM 889 O O . ILE A 1 104 ? 66.515 -9.991 -98.195 1.00 78.44 104 ILE A O 1
ATOM 893 N N . LEU A 1 105 ? 66.752 -9.101 -100.244 1.00 79.12 105 LEU A N 1
ATOM 894 C CA . LEU A 1 105 ? 66.742 -7.707 -99.797 1.00 79.12 105 LEU A CA 1
ATOM 895 C C . LEU A 1 105 ? 65.417 -7.327 -99.131 1.00 79.12 105 LEU A C 1
ATOM 897 O O . LEU A 1 105 ? 65.442 -6.723 -98.062 1.00 79.12 105 LEU A O 1
ATOM 901 N N . ASN A 1 106 ? 64.272 -7.733 -99.688 1.00 79.31 106 ASN A N 1
ATOM 902 C CA . ASN A 1 106 ? 62.969 -7.499 -99.057 1.00 79.31 106 ASN A CA 1
ATOM 903 C C . ASN A 1 106 ? 62.858 -8.183 -97.689 1.00 79.31 106 ASN A C 1
ATOM 905 O O . ASN A 1 106 ? 62.375 -7.573 -96.734 1.00 79.31 106 ASN A O 1
ATOM 909 N N . LEU A 1 107 ? 63.346 -9.421 -97.561 1.00 77.94 107 LEU A N 1
ATOM 910 C CA . LEU A 1 107 ? 63.374 -10.124 -96.278 1.00 77.94 107 LEU A CA 1
ATOM 911 C C . LEU A 1 107 ? 64.284 -9.412 -95.264 1.00 77.94 107 LEU A C 1
ATOM 913 O O . LEU A 1 107 ? 63.914 -9.274 -94.098 1.00 77.94 107 LEU A O 1
ATOM 917 N N . LEU A 1 108 ? 65.441 -8.913 -95.707 1.00 81.00 108 LEU A N 1
ATOM 918 C CA . LEU A 1 108 ? 66.405 -8.204 -94.862 1.00 81.00 108 LEU A CA 1
ATOM 919 C C . LEU A 1 108 ? 65.859 -6.843 -94.403 1.00 81.00 108 LEU A C 1
ATOM 921 O O . LEU A 1 108 ? 65.949 -6.516 -93.221 1.00 81.00 108 LEU A O 1
ATOM 925 N N . ILE A 1 109 ? 65.212 -6.087 -95.296 1.00 81.25 109 ILE A N 1
ATOM 926 C CA . ILE A 1 109 ? 64.518 -4.830 -94.968 1.00 81.25 109 ILE A CA 1
ATOM 927 C C . ILE A 1 109 ? 63.418 -5.078 -93.933 1.00 81.25 109 ILE A C 1
ATOM 929 O O . ILE A 1 109 ? 63.286 -4.322 -92.970 1.00 81.25 109 ILE A O 1
ATOM 933 N N . LEU A 1 110 ? 62.653 -6.156 -94.097 1.00 80.19 110 LEU A N 1
ATOM 934 C CA . LEU A 1 110 ? 61.561 -6.504 -93.196 1.00 80.19 110 LEU A CA 1
ATOM 935 C C . LEU A 1 110 ? 62.073 -6.930 -91.808 1.00 80.19 110 LEU A C 1
ATOM 937 O O . LEU A 1 110 ? 61.513 -6.521 -90.789 1.00 80.19 110 LEU A O 1
ATOM 941 N N . LEU A 1 111 ? 63.186 -7.667 -91.752 1.00 79.00 111 LEU A N 1
ATOM 942 C CA . LEU A 1 111 ? 63.871 -8.021 -90.505 1.00 79.00 111 LEU A CA 1
ATOM 943 C C . LEU A 1 111 ? 64.454 -6.780 -89.808 1.00 79.00 111 LEU A C 1
ATOM 945 O O . LEU A 1 111 ? 64.312 -6.622 -88.592 1.00 79.00 111 LEU A O 1
ATOM 949 N N . LEU A 1 112 ? 65.052 -5.863 -90.570 1.00 83.12 112 LEU A N 1
ATOM 950 C CA . LEU A 1 112 ? 65.596 -4.606 -90.061 1.00 83.12 112 LEU A CA 1
ATOM 951 C C . LEU A 1 112 ? 64.497 -3.703 -89.483 1.00 83.12 112 LEU A C 1
ATOM 953 O O . LEU A 1 112 ? 64.618 -3.249 -88.345 1.00 83.12 112 LEU A O 1
ATOM 957 N N . LEU A 1 113 ? 63.390 -3.515 -90.206 1.00 79.69 113 LEU A N 1
ATOM 958 C CA . LEU A 1 113 ? 62.222 -2.774 -89.718 1.00 79.69 113 LEU A CA 1
ATOM 959 C C . LEU A 1 113 ? 61.634 -3.402 -88.451 1.00 79.69 113 LEU A C 1
ATOM 961 O O . LEU A 1 113 ? 61.346 -2.677 -87.502 1.00 79.69 113 LEU A O 1
ATOM 965 N N . SER A 1 114 ? 61.519 -4.733 -88.403 1.00 76.50 114 SER A N 1
ATOM 966 C CA . SER A 1 114 ? 61.058 -5.459 -87.211 1.00 76.50 114 SER A CA 1
ATOM 967 C C . SER A 1 114 ? 61.977 -5.254 -86.005 1.00 76.50 114 SER A C 1
ATOM 969 O O . SER A 1 114 ? 61.509 -5.146 -84.870 1.00 76.50 114 SER A O 1
ATOM 971 N N . THR A 1 115 ? 63.288 -5.199 -86.232 1.00 77.25 115 THR A N 1
ATOM 972 C CA . THR A 1 115 ? 64.276 -5.009 -85.163 1.00 77.25 115 THR A CA 1
ATOM 973 C C . THR A 1 115 ? 64.203 -3.583 -84.623 1.00 77.25 115 THR A C 1
ATOM 975 O O . THR A 1 115 ? 64.128 -3.381 -83.411 1.00 77.25 115 THR A O 1
ATOM 978 N N . ILE A 1 116 ? 64.126 -2.594 -85.521 1.00 83.19 116 ILE A N 1
ATOM 979 C CA . ILE A 1 116 ? 63.952 -1.183 -85.161 1.00 83.19 116 ILE A CA 1
ATOM 980 C C . ILE A 1 116 ? 62.653 -0.992 -84.377 1.00 83.19 116 ILE A C 1
ATOM 982 O O . ILE A 1 116 ? 62.672 -0.397 -83.300 1.00 83.19 116 ILE A O 1
ATOM 986 N N . SER A 1 117 ? 61.529 -1.534 -84.856 1.00 77.06 117 SER A N 1
ATOM 987 C CA . SER A 1 117 ? 60.247 -1.402 -84.162 1.00 77.06 117 SER A CA 1
ATOM 988 C C . SER A 1 117 ? 60.262 -2.081 -82.793 1.00 77.06 117 SER A C 1
ATOM 990 O O . SER A 1 117 ? 59.737 -1.522 -81.833 1.00 77.06 117 SER A O 1
ATOM 992 N N . SER A 1 118 ? 60.904 -3.249 -82.667 1.00 75.69 118 SER A N 1
ATOM 993 C CA . SER A 1 118 ? 60.998 -3.974 -81.394 1.00 75.69 118 SER A CA 1
ATOM 994 C C . SER A 1 118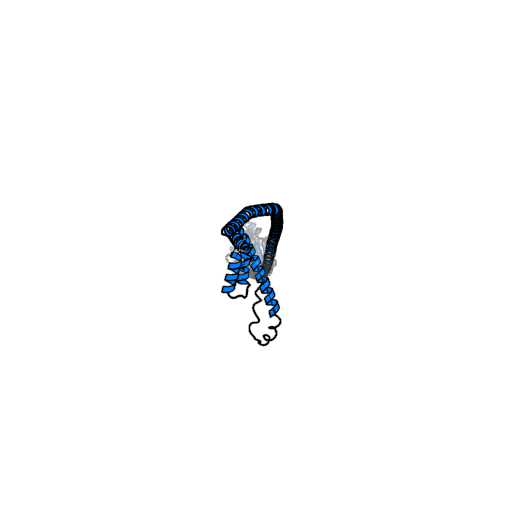 ? 61.755 -3.199 -80.314 1.00 75.69 118 SER A C 1
ATOM 996 O O . SER A 1 118 ? 61.505 -3.431 -79.135 1.00 75.69 118 SER A O 1
ATOM 998 N N . ILE A 1 119 ? 62.665 -2.299 -80.694 1.00 78.44 119 ILE A N 1
ATOM 999 C CA . ILE A 1 119 ? 63.390 -1.426 -79.760 1.00 78.44 119 ILE A CA 1
ATOM 1000 C C . ILE A 1 119 ? 62.601 -0.135 -79.515 1.00 78.44 119 ILE A C 1
ATOM 1002 O O . ILE A 1 119 ? 62.475 0.317 -78.378 1.00 78.44 119 ILE A O 1
ATOM 1006 N N . LEU A 1 120 ? 62.021 0.438 -80.571 1.00 80.88 120 LEU A N 1
ATOM 1007 C CA . LEU A 1 120 ? 61.320 1.718 -80.517 1.00 80.88 120 LEU A CA 1
ATOM 1008 C C . LEU A 1 120 ? 60.049 1.656 -79.650 1.00 80.88 120 LEU A C 1
ATOM 1010 O O . LEU A 1 120 ? 59.786 2.575 -78.873 1.00 80.88 120 LEU A O 1
ATOM 1014 N N . PHE A 1 121 ? 59.275 0.567 -79.735 1.00 77.38 121 PHE A N 1
ATOM 1015 C CA . PHE A 1 121 ? 58.024 0.419 -78.982 1.00 77.38 121 PHE A CA 1
ATOM 1016 C C . PHE A 1 121 ? 58.221 0.420 -77.451 1.00 77.38 121 PHE A C 1
ATOM 1018 O O . PHE A 1 121 ? 57.562 1.224 -76.785 1.00 77.38 121 PHE A O 1
ATOM 1025 N N . PRO A 1 122 ? 59.121 -0.397 -76.863 1.00 78.44 122 PRO A N 1
ATOM 1026 C CA . PRO A 1 122 ? 59.412 -0.344 -75.429 1.00 78.44 122 PRO A CA 1
ATOM 1027 C C . PRO A 1 122 ? 59.873 1.035 -74.948 1.00 78.44 122 PRO A C 1
ATOM 1029 O O . PRO A 1 122 ? 59.440 1.491 -73.891 1.00 78.44 122 PRO A O 1
ATOM 1032 N N . SER A 1 123 ? 60.706 1.731 -75.730 1.00 77.88 123 SER A N 1
ATOM 1033 C CA . SER A 1 123 ? 61.172 3.076 -75.377 1.00 77.88 123 SER A CA 1
ATOM 1034 C C . SER A 1 123 ? 60.027 4.089 -75.324 1.00 77.88 123 SER A C 1
ATOM 1036 O O . SER A 1 123 ? 59.948 4.874 -74.380 1.00 77.88 123 SER A O 1
ATOM 1038 N N . ILE A 1 124 ? 59.102 4.044 -76.288 1.00 79.38 124 ILE A N 1
ATOM 1039 C CA . ILE A 1 124 ? 57.902 4.894 -76.280 1.00 79.38 124 ILE A CA 1
ATOM 1040 C C . ILE A 1 124 ? 57.016 4.566 -75.073 1.00 79.38 124 ILE A C 1
ATOM 1042 O O . ILE A 1 124 ? 56.546 5.479 -74.394 1.00 79.38 124 ILE A O 1
ATOM 1046 N N . MET A 1 125 ? 56.822 3.280 -74.764 1.00 78.38 125 MET A N 1
ATOM 1047 C CA . MET A 1 125 ? 56.016 2.856 -73.616 1.00 78.38 125 MET A CA 1
ATOM 1048 C C . MET A 1 125 ? 56.588 3.385 -72.293 1.00 78.38 125 MET A C 1
ATOM 1050 O O . MET A 1 125 ? 55.847 3.932 -71.478 1.00 78.38 125 MET A O 1
ATOM 1054 N N . PHE A 1 126 ? 57.909 3.319 -72.113 1.00 76.81 126 PHE A N 1
ATOM 1055 C CA . PHE A 1 126 ? 58.578 3.834 -70.916 1.00 76.81 126 PHE A CA 1
ATOM 1056 C C . PHE A 1 126 ? 58.376 5.348 -70.735 1.00 76.81 126 PHE A C 1
ATOM 1058 O O . PHE A 1 126 ? 58.132 5.825 -69.624 1.00 76.81 126 PHE A O 1
ATOM 1065 N N . ILE A 1 127 ? 58.419 6.114 -71.831 1.00 80.19 127 ILE A N 1
ATOM 1066 C CA . ILE A 1 127 ? 58.148 7.559 -71.810 1.00 80.19 127 ILE A CA 1
ATOM 1067 C C . ILE A 1 127 ? 56.695 7.830 -71.398 1.00 80.19 127 ILE A C 1
ATOM 1069 O O . ILE A 1 127 ? 56.444 8.696 -70.557 1.00 80.19 127 ILE A O 1
ATOM 1073 N N . ILE A 1 128 ? 55.737 7.075 -71.944 1.00 79.06 128 ILE A N 1
ATOM 1074 C CA . ILE A 1 128 ? 54.317 7.202 -71.590 1.00 79.06 128 ILE A CA 1
ATOM 1075 C C . ILE A 1 128 ? 54.107 6.904 -70.100 1.00 79.06 128 ILE A C 1
ATOM 1077 O O . ILE A 1 128 ? 53.453 7.680 -69.402 1.00 79.06 128 ILE A O 1
ATOM 1081 N N . GLU A 1 129 ? 54.691 5.826 -69.579 1.00 80.31 129 GLU A N 1
ATOM 1082 C CA . GLU A 1 129 ? 54.597 5.474 -68.158 1.00 80.31 129 GLU A CA 1
ATOM 1083 C C . GLU A 1 129 ? 55.198 6.552 -67.249 1.00 80.31 129 GLU A C 1
ATOM 1085 O O . GLU A 1 129 ? 54.605 6.906 -66.223 1.00 80.31 129 GLU A O 1
ATOM 1090 N N . TYR A 1 130 ? 56.339 7.126 -67.642 1.00 81.06 130 TYR A N 1
ATOM 1091 C CA . TYR A 1 130 ? 56.967 8.223 -66.912 1.00 81.06 130 TYR A CA 1
ATOM 1092 C C . TYR A 1 130 ? 56.053 9.455 -66.839 1.00 81.06 130 TYR A C 1
ATOM 1094 O O . TYR A 1 130 ? 55.844 10.007 -65.754 1.00 81.06 130 TYR A O 1
ATOM 1102 N N . LEU A 1 131 ? 55.439 9.841 -67.963 1.00 80.75 131 LEU A N 1
ATOM 1103 C CA . LEU A 1 131 ? 54.493 10.960 -68.023 1.00 80.75 131 LEU A CA 1
ATOM 1104 C C . LEU A 1 131 ? 53.224 10.695 -67.196 1.00 80.75 131 LEU A C 1
ATOM 1106 O O . LEU A 1 131 ? 52.706 11.604 -66.544 1.00 80.75 131 LEU A O 1
ATOM 1110 N N . LEU A 1 132 ? 52.745 9.449 -67.154 1.00 79.25 132 LEU A N 1
ATOM 1111 C CA . LEU A 1 132 ? 51.546 9.064 -66.401 1.00 79.25 132 LEU A CA 1
ATOM 1112 C C . LEU A 1 132 ? 51.782 8.899 -64.888 1.00 79.25 132 LEU A C 1
ATOM 1114 O O . LEU A 1 132 ? 50.822 8.897 -64.110 1.00 79.25 132 LEU A O 1
ATOM 1118 N N . LYS A 1 133 ? 53.034 8.810 -64.424 1.00 80.19 133 LYS A N 1
ATOM 1119 C CA . LYS A 1 133 ? 53.360 8.610 -63.000 1.00 80.19 133 LYS A CA 1
ATOM 1120 C C . LYS A 1 133 ? 52.864 9.750 -62.104 1.00 80.19 133 LYS A C 1
ATOM 1122 O O . LYS A 1 133 ? 52.339 9.497 -61.017 1.00 80.19 133 LYS A O 1
ATOM 1127 N N . LYS A 1 134 ? 53.013 10.999 -62.555 1.00 77.69 134 LYS A N 1
ATOM 1128 C CA . LYS A 1 134 ? 52.602 12.198 -61.807 1.00 77.69 134 LYS A CA 1
ATOM 1129 C C . LYS A 1 134 ? 51.075 12.290 -61.613 1.00 77.69 134 LYS A C 1
ATOM 1131 O O . LYS A 1 134 ? 50.651 12.288 -60.454 1.00 77.69 134 LYS A O 1
ATOM 1136 N N . PRO A 1 135 ? 50.235 12.269 -62.669 1.00 76.75 135 PRO A N 1
ATOM 1137 C CA . PRO A 1 135 ? 48.781 12.355 -62.504 1.00 76.75 135 PRO A CA 1
ATOM 1138 C C . PRO A 1 135 ? 48.201 11.161 -61.732 1.00 76.75 135 PRO A C 1
ATOM 1140 O O . PRO A 1 135 ? 47.246 11.320 -60.973 1.00 76.75 135 PRO A O 1
ATOM 1143 N N . ASN A 1 136 ? 48.791 9.966 -61.854 1.00 77.88 136 ASN A N 1
ATOM 1144 C CA . ASN A 1 136 ? 48.338 8.798 -61.094 1.00 77.88 136 ASN A CA 1
ATOM 1145 C C . ASN A 1 136 ? 48.589 8.939 -59.585 1.00 77.88 136 ASN A C 1
ATOM 1147 O O . ASN A 1 136 ? 47.752 8.518 -58.781 1.00 77.88 136 ASN A O 1
ATOM 1151 N N . LYS A 1 137 ? 49.705 9.560 -59.180 1.00 80.06 137 LYS A N 1
ATOM 1152 C CA . LYS A 1 137 ? 49.996 9.830 -57.765 1.00 80.06 137 LYS A CA 1
ATOM 1153 C C . LYS A 1 137 ? 49.026 10.861 -57.184 1.00 80.06 137 LYS A C 1
ATOM 1155 O O . LYS A 1 137 ? 48.483 10.632 -56.106 1.00 80.06 137 LYS A O 1
ATOM 1160 N N . GLU A 1 138 ? 48.768 11.946 -57.908 1.00 78.88 138 GLU A N 1
ATOM 1161 C CA . GLU A 1 138 ? 47.830 12.998 -57.490 1.00 78.88 138 GLU A CA 1
ATOM 1162 C C . GLU A 1 138 ? 46.398 12.460 -57.363 1.00 78.88 138 GLU A C 1
ATOM 1164 O O . GLU A 1 138 ? 45.755 12.651 -56.331 1.00 78.88 138 GLU A O 1
ATOM 1169 N N . ARG A 1 139 ? 45.933 11.662 -58.336 1.00 77.56 139 ARG A N 1
ATOM 1170 C CA . ARG A 1 139 ? 44.628 10.979 -58.260 1.00 77.56 139 ARG A CA 1
ATOM 1171 C C . ARG A 1 139 ? 44.504 10.069 -57.039 1.00 77.56 139 ARG A C 1
ATOM 1173 O O . ARG A 1 139 ? 43.434 9.997 -56.440 1.00 77.56 139 ARG A O 1
ATOM 1180 N N . LYS A 1 140 ? 45.580 9.374 -56.653 1.00 79.94 140 LYS A N 1
ATOM 1181 C CA . LYS A 1 140 ? 45.581 8.502 -55.468 1.00 79.94 140 LYS A CA 1
ATOM 1182 C C . LYS A 1 140 ? 45.479 9.302 -54.167 1.00 79.94 140 LYS A C 1
ATOM 1184 O O . LYS A 1 140 ? 44.758 8.878 -53.270 1.00 79.94 140 LYS A O 1
ATOM 1189 N N . ILE A 1 141 ? 46.166 10.443 -54.075 1.00 82.25 141 ILE A N 1
ATOM 1190 C CA . ILE A 1 141 ? 46.102 11.331 -52.904 1.00 82.25 141 ILE A CA 1
ATOM 1191 C C . ILE A 1 141 ? 44.689 11.896 -52.750 1.00 82.25 141 ILE A C 1
ATOM 1193 O O . ILE A 1 141 ? 44.102 11.731 -51.687 1.00 82.25 141 ILE A O 1
ATOM 1197 N N . ILE A 1 142 ? 44.116 12.452 -53.824 1.00 80.56 142 ILE A N 1
ATOM 1198 C CA . ILE A 1 142 ? 42.753 13.009 -53.816 1.00 80.56 142 ILE A CA 1
ATOM 1199 C C . ILE A 1 142 ? 41.734 11.937 -53.407 1.00 80.56 142 ILE A C 1
ATOM 1201 O O . ILE A 1 142 ? 40.911 12.158 -52.523 1.00 80.56 142 ILE A O 1
ATOM 1205 N N . LYS A 1 143 ? 41.830 10.734 -53.989 1.00 82.69 143 LYS A N 1
ATOM 1206 C CA . LYS A 1 143 ? 40.933 9.619 -53.653 1.00 82.69 143 LYS A CA 1
ATOM 1207 C C . LYS A 1 143 ? 41.018 9.215 -52.179 1.00 82.69 143 LYS A C 1
ATOM 1209 O O . LYS A 1 143 ? 40.005 8.827 -51.605 1.00 82.69 143 LYS A O 1
ATOM 1214 N N . ASN A 1 144 ? 42.203 9.265 -51.577 1.00 82.25 144 ASN A N 1
ATOM 1215 C CA . ASN A 1 144 ? 42.372 8.937 -50.164 1.00 82.25 144 ASN A CA 1
ATOM 1216 C C . ASN A 1 144 ? 41.856 10.060 -49.257 1.00 82.25 144 ASN A C 1
ATOM 1218 O O . ASN A 1 144 ? 41.136 9.764 -48.312 1.00 82.25 144 ASN A O 1
ATOM 1222 N N . SER A 1 145 ? 42.124 11.330 -49.580 1.00 80.69 145 SER A N 1
ATOM 1223 C CA . SER A 1 145 ? 41.609 12.455 -48.791 1.00 80.69 145 SER A CA 1
ATOM 1224 C C . SER A 1 145 ? 40.083 12.524 -48.792 1.00 80.69 145 SER A C 1
ATOM 1226 O O . SER A 1 145 ? 39.494 12.812 -47.757 1.00 80.69 145 SER A O 1
ATOM 1228 N N . THR A 1 146 ? 39.426 12.210 -49.916 1.00 80.25 146 THR A N 1
ATOM 1229 C CA . THR A 1 146 ? 37.956 12.144 -49.965 1.00 80.25 146 THR A CA 1
ATOM 1230 C C . THR A 1 146 ? 37.424 11.052 -49.039 1.00 80.25 146 THR A C 1
ATOM 1232 O O . THR A 1 146 ? 36.514 11.308 -48.265 1.00 80.25 146 THR A O 1
ATOM 1235 N N . LYS A 1 147 ? 38.055 9.870 -49.019 1.00 84.44 147 LYS A N 1
ATOM 1236 C CA . LYS A 1 147 ? 37.664 8.787 -48.102 1.00 84.44 147 LYS A CA 1
ATOM 1237 C C . LYS A 1 147 ? 37.817 9.160 -46.628 1.00 84.44 147 LYS A C 1
ATOM 1239 O O . LYS A 1 147 ? 37.006 8.731 -45.813 1.00 84.44 147 LYS A O 1
ATOM 1244 N N . ASP A 1 148 ? 38.852 9.918 -46.281 1.00 82.88 148 ASP A N 1
ATOM 1245 C CA . ASP A 1 148 ? 39.058 10.369 -44.903 1.00 82.88 148 ASP A CA 1
ATOM 1246 C C . ASP A 1 148 ? 38.002 11.406 -44.485 1.00 82.88 148 ASP A C 1
ATOM 1248 O O . ASP A 1 148 ? 37.539 11.385 -43.343 1.00 82.88 148 ASP A O 1
ATOM 1252 N N . ILE A 1 149 ? 37.577 12.278 -45.407 1.00 84.75 149 ILE A N 1
ATOM 1253 C CA . ILE A 1 149 ? 36.459 13.208 -45.190 1.00 84.75 149 ILE A CA 1
ATOM 1254 C C . ILE A 1 149 ? 35.160 12.426 -44.977 1.00 84.75 149 ILE A C 1
ATOM 1256 O O . ILE A 1 149 ? 34.525 12.608 -43.938 1.00 84.75 149 ILE A O 1
ATOM 1260 N N . ASP A 1 150 ? 34.830 11.498 -45.881 1.00 85.44 150 ASP A N 1
ATOM 1261 C CA . ASP A 1 150 ? 33.619 10.671 -45.796 1.00 85.44 150 ASP A CA 1
ATOM 1262 C C . ASP A 1 150 ? 33.570 9.895 -44.468 1.00 85.44 150 ASP A C 1
ATOM 1264 O O . ASP A 1 150 ? 32.556 9.880 -43.770 1.00 85.44 150 ASP A O 1
ATOM 1268 N N . ARG A 1 151 ? 34.703 9.311 -44.052 1.00 86.12 151 ARG A N 1
ATOM 1269 C CA . ARG A 1 151 ? 34.820 8.590 -42.777 1.00 86.12 151 ARG A CA 1
ATOM 1270 C C . ARG A 1 151 ? 34.592 9.500 -41.570 1.00 86.12 151 ARG A C 1
ATOM 1272 O O . ARG A 1 151 ? 33.965 9.090 -40.593 1.00 86.12 151 ARG A O 1
ATOM 1279 N N . ASN A 1 152 ? 35.113 10.724 -41.603 1.00 89.25 152 ASN A N 1
ATOM 1280 C CA . ASN A 1 152 ? 34.925 11.685 -40.519 1.00 89.25 152 ASN A CA 1
ATOM 1281 C C . ASN A 1 152 ? 33.474 12.176 -40.433 1.00 89.25 152 ASN A C 1
ATOM 1283 O O . ASN A 1 152 ? 32.961 12.375 -39.329 1.00 89.25 152 ASN A O 1
ATOM 1287 N N . GLU A 1 153 ? 32.802 12.356 -41.568 1.00 88.56 153 GLU A N 1
ATOM 1288 C CA . GLU A 1 153 ? 31.373 12.671 -41.605 1.00 88.56 153 GLU A CA 1
ATOM 1289 C C . GLU A 1 153 ? 30.528 11.514 -41.069 1.00 88.56 153 GLU A C 1
ATOM 1291 O O . GLU A 1 153 ? 29.659 11.731 -40.223 1.00 88.56 153 GLU A O 1
ATOM 1296 N N . GLU A 1 154 ? 30.839 10.277 -41.455 1.00 89.69 154 GLU A N 1
ATOM 1297 C CA . GLU A 1 154 ? 30.160 9.082 -40.951 1.00 89.69 154 GLU A CA 1
ATOM 1298 C C . GLU A 1 154 ? 30.315 8.930 -39.429 1.00 89.69 154 GLU A C 1
ATOM 1300 O O . GLU A 1 154 ? 29.344 8.635 -38.724 1.00 89.69 154 GLU A O 1
ATOM 1305 N N . LEU A 1 155 ? 31.504 9.215 -38.886 1.00 89.75 155 LEU A N 1
ATOM 1306 C CA . LEU A 1 155 ? 31.737 9.240 -37.439 1.00 89.75 155 LEU A CA 1
ATOM 1307 C C . LEU A 1 155 ? 30.901 10.316 -36.737 1.00 89.75 155 LEU A C 1
ATOM 1309 O O . LEU A 1 155 ? 30.322 10.043 -35.683 1.00 89.75 155 LEU A O 1
ATOM 1313 N N . LYS A 1 156 ? 30.793 11.521 -37.313 1.00 91.88 156 LYS A N 1
ATOM 1314 C CA . LYS A 1 156 ? 29.937 12.589 -36.768 1.00 91.88 156 LYS A CA 1
ATOM 1315 C C . LYS A 1 156 ? 28.466 12.184 -36.781 1.00 91.88 156 LYS A C 1
ATOM 1317 O O . LYS A 1 156 ? 27.796 12.331 -35.761 1.00 91.88 156 LYS A O 1
ATOM 1322 N N . ILE A 1 157 ? 27.976 11.633 -37.893 1.00 90.62 157 ILE A N 1
ATOM 1323 C CA . ILE A 1 157 ? 26.595 11.146 -38.017 1.00 90.62 157 ILE A CA 1
ATOM 1324 C C . ILE A 1 157 ? 26.324 10.048 -36.984 1.00 90.62 157 ILE A C 1
ATOM 1326 O O . ILE A 1 157 ? 25.299 10.072 -36.306 1.00 90.62 157 ILE A O 1
ATOM 1330 N N . THR A 1 158 ? 27.251 9.104 -36.825 1.00 88.12 158 THR A N 1
ATOM 1331 C CA . THR A 1 158 ? 27.116 7.999 -35.868 1.00 88.12 158 THR A CA 1
ATOM 1332 C C . THR A 1 158 ? 27.104 8.502 -34.428 1.00 88.12 158 THR A C 1
ATOM 1334 O O . THR A 1 158 ? 26.266 8.066 -33.640 1.00 88.12 158 THR A O 1
ATOM 1337 N N . LYS A 1 159 ? 27.966 9.468 -34.088 1.00 92.56 159 LYS A N 1
ATOM 1338 C CA . LYS A 1 159 ? 27.973 10.101 -32.765 1.00 92.56 159 LYS A CA 1
ATOM 1339 C C . LYS A 1 159 ? 26.656 10.825 -32.480 1.00 92.56 159 LYS A C 1
ATOM 1341 O O . LYS A 1 159 ? 26.062 10.595 -31.435 1.00 92.56 159 LYS A O 1
ATOM 1346 N N . HIS A 1 160 ? 26.152 11.609 -33.433 1.00 90.56 160 HIS A N 1
ATOM 1347 C CA . HIS A 1 160 ? 24.846 12.259 -33.299 1.00 90.56 160 HIS A CA 1
ATOM 1348 C C . HIS A 1 160 ? 23.704 11.251 -33.125 1.00 90.56 160 HIS A C 1
ATOM 1350 O O . HIS A 1 160 ? 22.832 11.464 -32.288 1.00 90.56 160 HIS A O 1
ATOM 1356 N N . LYS A 1 161 ? 23.714 10.132 -33.864 1.00 89.81 161 LYS A N 1
ATOM 1357 C CA . LYS A 1 161 ? 22.731 9.051 -33.682 1.00 89.81 161 LYS A CA 1
ATOM 1358 C C . LYS A 1 161 ? 22.820 8.415 -32.296 1.00 89.81 161 LYS A C 1
ATOM 1360 O O . LYS A 1 161 ? 21.787 8.140 -31.695 1.00 89.81 161 LYS A O 1
ATOM 1365 N N . TYR A 1 162 ? 24.029 8.187 -31.789 1.00 90.88 162 TYR A N 1
ATOM 1366 C CA . TYR A 1 162 ? 24.236 7.653 -30.445 1.00 90.88 162 TYR A CA 1
ATOM 1367 C C . TYR A 1 162 ? 23.707 8.608 -29.370 1.00 90.88 162 TYR A C 1
ATOM 1369 O O . TYR A 1 162 ? 22.937 8.185 -28.510 1.00 90.88 162 TYR A O 1
ATOM 1377 N N . ASP A 1 163 ? 24.055 9.894 -29.455 1.00 89.44 163 ASP A N 1
ATOM 1378 C CA . ASP A 1 163 ? 23.595 10.911 -28.506 1.00 89.44 163 ASP A CA 1
ATOM 1379 C C . ASP A 1 163 ? 22.063 11.059 -28.551 1.00 89.44 163 ASP A C 1
ATOM 1381 O O . ASP A 1 163 ? 21.417 11.100 -27.505 1.00 89.44 163 ASP A O 1
ATOM 1385 N N . MET A 1 164 ? 21.463 11.032 -29.747 1.00 88.69 164 MET A N 1
ATOM 1386 C CA . MET A 1 164 ? 20.006 11.033 -29.926 1.00 88.69 164 MET A CA 1
ATOM 1387 C C . MET A 1 164 ? 19.354 9.804 -29.282 1.00 88.69 164 MET A C 1
ATOM 1389 O O . MET A 1 164 ? 18.389 9.943 -28.537 1.00 88.69 164 MET A O 1
ATOM 1393 N N . ASN A 1 165 ? 19.892 8.605 -29.523 1.00 87.31 165 ASN A N 1
ATOM 1394 C CA . ASN A 1 165 ? 19.374 7.378 -28.918 1.00 87.31 165 ASN A CA 1
ATOM 1395 C C . ASN A 1 165 ? 19.499 7.404 -27.394 1.00 87.31 165 ASN A C 1
ATOM 1397 O O . ASN A 1 165 ? 18.579 6.979 -26.709 1.00 87.31 165 ASN A O 1
ATOM 1401 N N . LYS A 1 166 ? 20.595 7.942 -26.851 1.00 89.06 166 LYS A N 1
ATOM 1402 C CA . LYS A 1 166 ? 20.767 8.113 -25.405 1.00 89.06 166 LYS A CA 1
ATOM 1403 C C . LYS A 1 166 ? 19.707 9.049 -24.815 1.00 89.06 166 LYS A C 1
ATOM 1405 O O . LYS A 1 166 ? 19.152 8.736 -23.766 1.00 89.06 166 LYS A O 1
ATOM 1410 N N . ILE A 1 167 ? 19.410 10.164 -25.488 1.00 88.31 167 ILE A N 1
ATOM 1411 C CA . ILE A 1 167 ? 18.344 11.093 -25.078 1.00 88.31 167 ILE A CA 1
ATOM 1412 C C . ILE A 1 167 ? 16.973 10.408 -25.154 1.00 88.31 167 ILE A C 1
ATOM 1414 O O . ILE A 1 167 ? 16.195 10.509 -24.212 1.00 88.31 167 ILE A O 1
ATOM 1418 N N . LEU A 1 168 ? 16.685 9.672 -26.233 1.00 86.19 168 LEU A N 1
ATOM 1419 C CA . LEU A 1 168 ? 15.424 8.941 -26.394 1.00 86.19 168 LEU A CA 1
ATOM 1420 C C . LEU A 1 168 ? 15.237 7.861 -25.324 1.00 86.19 168 LEU A C 1
ATOM 1422 O O . LEU A 1 168 ? 14.154 7.764 -24.754 1.00 86.19 168 LEU A O 1
ATOM 1426 N N . SER A 1 169 ? 16.280 7.084 -25.021 1.00 85.38 169 SER A N 1
ATOM 1427 C CA . SER A 1 169 ? 16.239 6.090 -23.945 1.00 85.38 169 SER A CA 1
ATOM 1428 C C . SER A 1 169 ? 16.007 6.744 -22.585 1.00 85.38 169 SER A C 1
ATOM 1430 O O . SER A 1 169 ? 15.158 6.277 -21.837 1.00 85.38 169 SER A O 1
ATOM 1432 N N . GLY A 1 170 ? 16.687 7.860 -22.294 1.00 86.69 170 GLY A N 1
ATOM 1433 C CA . GLY A 1 170 ? 16.463 8.611 -21.056 1.00 86.69 170 GLY A CA 1
ATOM 1434 C C . GLY A 1 170 ? 15.040 9.167 -20.948 1.00 86.69 170 GLY A C 1
ATOM 1435 O O . GLY A 1 170 ? 14.421 9.066 -19.895 1.00 86.69 170 GLY A O 1
ATOM 1436 N N . ASN A 1 171 ? 14.482 9.694 -22.041 1.00 89.25 171 ASN A N 1
ATOM 1437 C CA . ASN A 1 171 ? 13.098 10.174 -22.063 1.00 89.25 171 ASN A CA 1
ATOM 1438 C C . ASN A 1 171 ? 12.093 9.041 -21.850 1.00 89.25 171 ASN A C 1
ATOM 1440 O O . ASN A 1 171 ? 11.114 9.237 -21.138 1.00 89.25 171 ASN A O 1
ATOM 1444 N N . LYS A 1 172 ? 12.347 7.865 -22.433 1.00 89.88 172 LYS A N 1
ATOM 1445 C CA . LYS A 1 172 ? 11.501 6.690 -22.233 1.00 89.88 172 LYS A CA 1
ATOM 1446 C C . LYS A 1 172 ? 11.521 6.224 -20.778 1.00 89.88 172 LYS A C 1
ATOM 1448 O O . LYS A 1 172 ? 10.466 5.967 -20.221 1.00 89.88 172 LYS A O 1
ATOM 1453 N N . GLU A 1 173 ? 12.694 6.169 -20.148 1.00 88.44 173 GLU A N 1
ATOM 1454 C CA . GLU A 1 173 ? 12.792 5.851 -18.717 1.00 88.44 173 GLU A CA 1
ATOM 1455 C C . GLU A 1 173 ? 11.997 6.856 -17.871 1.00 88.44 173 GLU A C 1
ATOM 1457 O O . GLU A 1 173 ? 11.261 6.458 -16.974 1.00 88.44 173 GLU A O 1
ATOM 1462 N N . VAL A 1 174 ? 12.087 8.155 -18.180 1.00 89.50 174 VAL A N 1
ATOM 1463 C CA . VAL A 1 174 ? 11.301 9.198 -17.498 1.00 89.50 174 VAL A CA 1
ATOM 1464 C C . VAL A 1 174 ? 9.795 9.013 -17.715 1.00 89.50 174 VAL A C 1
ATOM 1466 O O . VAL A 1 174 ? 9.026 9.192 -16.774 1.00 89.50 174 VAL A O 1
ATOM 1469 N N . GLU A 1 175 ? 9.363 8.648 -18.921 1.00 92.00 175 GLU A N 1
ATOM 1470 C CA . GLU A 1 175 ? 7.960 8.351 -19.230 1.00 92.00 175 GLU A CA 1
ATOM 1471 C C . GLU A 1 175 ? 7.457 7.129 -18.447 1.00 92.00 175 GLU A C 1
ATOM 1473 O O . GLU A 1 175 ? 6.432 7.226 -17.773 1.00 92.00 175 GLU A O 1
ATOM 1478 N N . ASP A 1 176 ? 8.224 6.036 -18.434 1.00 91.62 176 ASP A N 1
ATOM 1479 C CA . ASP A 1 176 ? 7.917 4.819 -17.674 1.00 91.62 176 ASP A CA 1
ATOM 1480 C C . ASP A 1 176 ? 7.845 5.111 -16.156 1.00 91.62 176 ASP A C 1
ATOM 1482 O O . ASP A 1 176 ? 6.954 4.615 -15.453 1.00 91.62 176 ASP A O 1
ATOM 1486 N N . TYR A 1 177 ? 8.740 5.963 -15.632 1.00 91.75 177 TYR A N 1
ATOM 1487 C CA . TYR A 1 177 ? 8.691 6.416 -14.237 1.00 91.75 177 TYR A CA 1
ATOM 1488 C C . TYR A 1 177 ? 7.466 7.286 -13.950 1.00 91.75 177 TYR A C 1
ATOM 1490 O O . TYR A 1 177 ? 6.815 7.086 -12.926 1.00 91.75 177 TYR A O 1
ATOM 1498 N N . ASN A 1 178 ? 7.121 8.223 -14.835 1.00 92.81 178 ASN A N 1
ATOM 1499 C CA . ASN A 1 178 ? 5.936 9.066 -14.672 1.00 92.81 178 ASN A CA 1
ATOM 1500 C C . ASN A 1 178 ? 4.652 8.232 -14.696 1.00 92.81 178 ASN A C 1
ATOM 1502 O O . ASN A 1 178 ? 3.789 8.427 -13.842 1.00 92.81 178 ASN A O 1
ATOM 1506 N N . GLN A 1 179 ? 4.559 7.259 -15.603 1.00 94.81 179 GLN A N 1
ATOM 1507 C CA . GLN A 1 179 ? 3.432 6.333 -15.661 1.00 94.81 179 GLN A CA 1
ATOM 1508 C C . GLN A 1 179 ? 3.331 5.499 -14.379 1.00 94.81 179 GLN A C 1
ATOM 1510 O O . GLN A 1 179 ? 2.257 5.387 -13.794 1.00 94.81 179 GLN A O 1
ATOM 1515 N N . SER A 1 180 ? 4.462 4.994 -13.876 1.00 92.44 180 SER A N 1
ATOM 1516 C CA . SER A 1 180 ? 4.504 4.262 -12.604 1.00 92.44 180 SER A CA 1
ATOM 1517 C C . SER A 1 180 ? 4.054 5.128 -11.421 1.00 92.44 180 SER A C 1
ATOM 1519 O O . SER A 1 180 ? 3.344 4.648 -10.538 1.00 92.44 180 SER A O 1
ATOM 1521 N N . ILE A 1 181 ? 4.449 6.407 -11.392 1.00 92.88 181 ILE A N 1
ATOM 1522 C CA . ILE A 1 181 ? 4.016 7.375 -10.372 1.00 92.88 181 ILE A CA 1
ATOM 1523 C C . ILE A 1 181 ? 2.504 7.609 -10.456 1.00 92.88 181 ILE A C 1
ATOM 1525 O O . ILE A 1 181 ? 1.841 7.671 -9.420 1.00 92.88 181 ILE A O 1
ATOM 1529 N N . GLU A 1 182 ? 1.952 7.728 -11.660 1.00 94.62 182 GLU A N 1
ATOM 1530 C CA . GLU A 1 182 ? 0.522 7.955 -11.871 1.00 94.62 182 GLU A CA 1
ATOM 1531 C C . GLU A 1 182 ? -0.318 6.730 -11.483 1.00 94.62 182 GLU A C 1
ATOM 1533 O O . GLU A 1 182 ? -1.304 6.868 -10.755 1.00 94.62 182 GLU A O 1
ATOM 1538 N N . ASP A 1 183 ? 0.133 5.526 -11.841 1.00 95.06 183 ASP A N 1
ATOM 1539 C CA . ASP A 1 183 ? -0.483 4.265 -11.417 1.00 95.06 183 ASP A CA 1
ATOM 1540 C C . ASP A 1 183 ? -0.440 4.097 -9.890 1.00 95.06 183 ASP A C 1
ATOM 1542 O O . ASP A 1 183 ? -1.438 3.721 -9.265 1.00 95.06 183 ASP A O 1
ATOM 1546 N N . LEU A 1 184 ? 0.695 4.429 -9.261 1.00 93.94 184 LEU A N 1
ATOM 1547 C CA . LEU A 1 184 ? 0.829 4.443 -7.803 1.00 93.94 184 LEU A CA 1
ATOM 1548 C C . LEU A 1 184 ? -0.144 5.437 -7.172 1.00 93.94 184 LEU A C 1
ATOM 1550 O O . LEU A 1 184 ? -0.850 5.077 -6.230 1.00 93.94 184 LEU A O 1
ATOM 1554 N N . LYS A 1 185 ? -0.207 6.667 -7.690 1.00 95.19 185 LYS A N 1
ATOM 1555 C CA . LYS A 1 185 ? -1.102 7.714 -7.186 1.00 95.19 185 LYS A CA 1
ATOM 1556 C C . LYS A 1 185 ? -2.561 7.273 -7.265 1.00 95.19 185 LYS A C 1
ATOM 1558 O O . LYS A 1 185 ? -3.265 7.359 -6.262 1.00 95.19 185 LYS A O 1
ATOM 1563 N N . LYS A 1 186 ? -2.980 6.715 -8.401 1.00 95.44 186 LYS A N 1
ATOM 1564 C CA . LYS A 1 186 ? -4.327 6.170 -8.586 1.00 95.44 186 LYS A CA 1
ATOM 1565 C C . LYS A 1 186 ? -4.623 5.033 -7.606 1.00 95.44 186 LYS A C 1
ATOM 1567 O O . LYS A 1 186 ? -5.648 5.045 -6.936 1.00 95.44 186 LYS A O 1
ATOM 1572 N N . SER A 1 187 ? -3.687 4.097 -7.438 1.00 95.25 187 SER A N 1
ATOM 1573 C CA . SER A 1 187 ? -3.804 3.022 -6.444 1.00 95.25 187 SER A CA 1
ATOM 1574 C C . SER A 1 187 ? -3.918 3.561 -5.008 1.00 95.25 187 SER A C 1
ATOM 1576 O O . SER A 1 187 ? -4.630 2.984 -4.185 1.00 95.25 187 SER A O 1
ATOM 1578 N N . TYR A 1 188 ? -3.219 4.649 -4.668 1.00 94.25 188 TYR A N 1
ATOM 1579 C CA . TYR A 1 188 ? -3.354 5.299 -3.361 1.00 94.25 188 TYR A CA 1
ATOM 1580 C C . TYR A 1 188 ? -4.718 5.972 -3.188 1.00 94.25 188 TYR A C 1
ATOM 1582 O O . TYR A 1 188 ? -5.332 5.797 -2.137 1.00 94.25 188 TYR A O 1
ATOM 1590 N N . GLU A 1 189 ? -5.206 6.687 -4.200 1.00 95.19 189 GLU A N 1
ATOM 1591 C CA . GLU A 1 189 ? -6.535 7.312 -4.190 1.00 95.19 189 GLU A CA 1
ATOM 1592 C C . GLU A 1 189 ? -7.644 6.260 -4.024 1.00 95.19 189 GLU A C 1
ATOM 1594 O O . GLU A 1 189 ? -8.470 6.381 -3.117 1.00 95.19 189 GLU A O 1
ATOM 1599 N N . ASP A 1 190 ? -7.588 5.158 -4.780 1.00 94.75 190 ASP A N 1
ATOM 1600 C CA . ASP A 1 190 ? -8.530 4.037 -4.659 1.00 94.75 190 ASP A CA 1
ATOM 1601 C C . ASP A 1 190 ? -8.494 3.408 -3.252 1.00 94.75 190 ASP A C 1
ATOM 1603 O O . ASP A 1 190 ? -9.524 3.026 -2.687 1.00 94.75 190 ASP A O 1
ATOM 1607 N N . ARG A 1 191 ? -7.304 3.292 -2.643 1.00 94.12 191 ARG A N 1
ATOM 1608 C CA . ARG A 1 191 ? -7.155 2.786 -1.267 1.00 94.12 191 ARG A CA 1
ATOM 1609 C C . ARG A 1 191 ? -7.747 3.735 -0.232 1.00 94.12 191 ARG A C 1
ATOM 1611 O O . ARG A 1 191 ? -8.368 3.251 0.713 1.00 94.12 191 ARG A O 1
ATOM 1618 N N . ILE A 1 192 ? -7.553 5.043 -0.390 1.00 93.50 192 ILE A N 1
ATOM 1619 C CA . ILE A 1 192 ? -8.125 6.058 0.504 1.00 93.50 192 ILE A CA 1
ATOM 1620 C C . ILE A 1 192 ? -9.650 6.003 0.423 1.00 93.50 192 ILE A C 1
ATOM 1622 O O . ILE A 1 192 ? -10.302 5.845 1.452 1.00 93.50 192 ILE A O 1
ATOM 1626 N N . GLN A 1 193 ? -10.212 6.006 -0.787 1.00 94.12 193 GLN A N 1
ATOM 1627 C CA . GLN A 1 193 ? -11.659 5.943 -0.987 1.00 94.12 193 GLN A CA 1
ATOM 1628 C C . GLN A 1 193 ? -12.266 4.652 -0.411 1.00 94.12 193 GLN A C 1
ATOM 1630 O O . GLN A 1 193 ? -13.315 4.675 0.234 1.00 94.12 193 GLN A O 1
ATOM 1635 N N . ASN A 1 194 ? -11.592 3.512 -0.585 1.00 94.69 194 ASN A N 1
ATOM 1636 C CA . ASN A 1 194 ? -12.024 2.255 0.025 1.00 94.69 194 ASN A CA 1
ATOM 1637 C C . ASN A 1 194 ? -11.956 2.289 1.558 1.00 94.69 194 ASN A C 1
ATOM 1639 O O . ASN A 1 194 ? -12.872 1.793 2.214 1.00 94.69 194 ASN A O 1
ATOM 1643 N N . MET A 1 195 ? -10.911 2.884 2.144 1.00 92.00 195 MET A N 1
ATOM 1644 C CA . MET A 1 195 ? -10.814 3.054 3.597 1.00 92.00 195 MET A CA 1
ATOM 1645 C C . MET A 1 195 ? -11.913 3.966 4.144 1.00 92.00 195 MET A C 1
ATOM 1647 O O . MET A 1 195 ? -12.521 3.624 5.157 1.00 92.00 195 MET A O 1
ATOM 1651 N N . GLU A 1 196 ? -12.217 5.073 3.468 1.00 93.75 196 GLU A N 1
ATOM 1652 C CA . GLU A 1 196 ? -13.329 5.956 3.835 1.00 93.75 196 GLU A CA 1
ATOM 1653 C C . GLU A 1 196 ? -14.668 5.220 3.779 1.00 93.75 196 GLU A C 1
ATOM 1655 O O . GLU A 1 196 ? -15.452 5.293 4.722 1.00 93.75 196 GLU A O 1
ATOM 1660 N N . ASN A 1 197 ? -14.915 4.432 2.729 1.00 93.44 197 ASN A N 1
ATOM 1661 C CA . ASN A 1 197 ? -16.133 3.630 2.616 1.00 93.44 197 ASN A CA 1
ATOM 1662 C C . ASN A 1 197 ? -16.257 2.594 3.745 1.00 93.44 197 ASN A C 1
ATOM 1664 O O . ASN A 1 197 ? -17.334 2.448 4.325 1.00 93.44 197 ASN A O 1
ATOM 1668 N N . ILE A 1 198 ? -15.165 1.899 4.085 1.00 92.06 198 ILE A N 1
ATOM 1669 C CA . ILE A 1 198 ? -15.136 0.925 5.186 1.00 92.06 198 ILE A CA 1
ATOM 1670 C C . ILE A 1 198 ? -15.374 1.617 6.532 1.00 92.06 198 ILE A C 1
ATOM 1672 O O . ILE A 1 198 ? -16.138 1.104 7.349 1.00 92.06 198 ILE A O 1
ATOM 1676 N N . ASN A 1 199 ? -14.746 2.769 6.772 1.00 91.88 199 ASN A N 1
ATOM 1677 C CA . ASN A 1 199 ? -14.931 3.522 8.012 1.00 91.88 199 ASN A CA 1
ATOM 1678 C C . ASN A 1 199 ? -16.365 4.041 8.129 1.00 91.88 199 ASN A C 1
ATOM 1680 O O . ASN A 1 199 ? -17.013 3.771 9.131 1.00 91.88 199 ASN A O 1
ATOM 1684 N N . ASN A 1 200 ? -16.919 4.629 7.067 1.00 92.50 200 ASN A N 1
ATOM 1685 C CA . ASN A 1 200 ? -18.312 5.075 7.039 1.00 92.50 200 ASN A CA 1
ATOM 1686 C C . ASN A 1 200 ? -19.303 3.924 7.296 1.00 92.50 200 ASN A C 1
ATOM 1688 O O . ASN A 1 200 ? -20.337 4.117 7.935 1.00 92.50 200 ASN A O 1
ATOM 1692 N N . GLN A 1 201 ? -19.017 2.713 6.804 1.00 91.88 201 GLN A N 1
ATOM 1693 C CA . GLN A 1 201 ? -19.824 1.526 7.111 1.00 91.88 201 GLN A CA 1
ATOM 1694 C C . GLN A 1 201 ? -19.679 1.084 8.570 1.00 91.88 201 GLN A C 1
ATOM 1696 O O . GLN A 1 201 ? -20.675 0.722 9.198 1.00 91.88 201 GLN A O 1
ATOM 1701 N N . LYS A 1 202 ? -18.459 1.107 9.119 1.00 91.94 202 LYS A N 1
ATOM 1702 C CA . LYS A 1 202 ? -18.216 0.798 10.533 1.00 91.94 202 LYS A CA 1
ATOM 1703 C C . LYS A 1 202 ? -18.918 1.790 11.448 1.00 91.94 202 LYS A C 1
ATOM 1705 O O . LYS A 1 202 ? -19.574 1.342 12.379 1.00 91.94 202 LYS A O 1
ATOM 1710 N N . ASP A 1 203 ? -18.846 3.081 11.149 1.00 90.50 203 ASP A N 1
ATOM 1711 C CA . ASP A 1 203 ? -19.479 4.133 11.943 1.00 90.50 203 ASP A CA 1
ATOM 1712 C C . ASP A 1 203 ? -20.999 3.962 11.957 1.00 90.50 203 ASP A C 1
ATOM 1714 O O . ASP A 1 203 ? -21.594 3.928 13.029 1.00 90.50 203 ASP A O 1
ATOM 1718 N N . LYS A 1 204 ? -21.622 3.697 10.799 1.00 91.88 204 LYS A N 1
ATOM 1719 C CA . LYS A 1 204 ? -23.062 3.385 10.723 1.00 91.88 204 LYS A CA 1
ATOM 1720 C C . LYS A 1 204 ? -23.446 2.134 11.518 1.00 91.88 204 LYS A C 1
ATOM 1722 O O . LYS A 1 204 ? -24.485 2.107 12.174 1.00 91.88 204 LYS A O 1
ATOM 1727 N N . ASN A 1 205 ? -22.623 1.087 11.462 1.00 92.81 205 ASN A N 1
ATOM 1728 C CA . ASN A 1 205 ? -22.871 -0.136 12.227 1.00 92.81 205 ASN A CA 1
ATOM 1729 C C . ASN A 1 205 ? -22.716 0.096 13.736 1.00 92.81 205 ASN A C 1
ATOM 1731 O O . ASN A 1 205 ? -23.514 -0.427 14.511 1.00 92.81 205 ASN A O 1
ATOM 1735 N N . LEU A 1 206 ? -21.711 0.871 14.152 1.00 92.38 206 LEU A N 1
ATOM 1736 C CA . LEU A 1 206 ? -21.492 1.242 15.549 1.00 92.38 206 LEU A CA 1
ATOM 1737 C C . LEU A 1 206 ? -22.634 2.114 16.070 1.00 92.38 206 LEU A C 1
ATOM 1739 O O . LEU A 1 206 ? -23.147 1.840 17.148 1.00 92.38 206 LEU A O 1
ATOM 1743 N N . GLU A 1 207 ? -23.082 3.098 15.293 1.00 92.75 207 GLU A N 1
ATOM 1744 C CA . GLU A 1 207 ? -24.222 3.953 15.628 1.00 92.75 207 GLU A CA 1
ATOM 1745 C C . GLU A 1 207 ? -25.497 3.119 15.818 1.00 92.75 207 GLU A C 1
ATOM 1747 O O . GLU A 1 207 ? -26.161 3.221 16.848 1.00 92.75 207 GLU A O 1
ATOM 1752 N N . SER A 1 208 ? -25.772 2.178 14.906 1.00 92.19 208 SER A N 1
ATOM 1753 C CA . SER A 1 208 ? -26.897 1.247 15.054 1.00 92.19 208 SER A CA 1
ATOM 1754 C C . SER A 1 208 ? -26.786 0.352 16.297 1.00 92.19 208 SER A C 1
ATOM 1756 O O . SER A 1 208 ? -27.811 0.029 16.901 1.00 92.19 208 SER A O 1
ATOM 1758 N N . GLN A 1 209 ? -25.580 -0.090 16.671 1.00 92.38 209 GLN A N 1
ATOM 1759 C CA . GLN A 1 209 ? -25.367 -0.897 17.879 1.00 92.38 209 GLN A CA 1
ATOM 1760 C C . GLN A 1 209 ? -25.548 -0.063 19.149 1.00 92.38 209 GLN A C 1
ATOM 1762 O O . GLN A 1 209 ? -26.198 -0.520 20.088 1.00 92.38 209 GLN A O 1
ATOM 1767 N N . ILE A 1 210 ? -25.026 1.166 19.167 1.00 93.88 210 ILE A N 1
ATOM 1768 C CA . ILE A 1 210 ? -25.195 2.111 20.275 1.00 93.88 210 ILE A CA 1
ATOM 1769 C C . ILE A 1 210 ? -26.678 2.413 20.483 1.00 93.88 210 ILE A C 1
ATOM 1771 O O . ILE A 1 210 ? -27.152 2.348 21.616 1.00 93.88 210 ILE A O 1
ATOM 1775 N N . ASP A 1 211 ? -27.433 2.661 19.414 1.00 94.12 211 ASP A N 1
ATOM 1776 C CA . ASP A 1 211 ? -28.877 2.895 19.489 1.00 94.12 211 ASP A CA 1
ATOM 1777 C C . ASP A 1 211 ? -29.632 1.699 20.078 1.00 94.12 211 ASP A C 1
ATOM 1779 O O . ASP A 1 211 ? -30.538 1.866 20.902 1.00 94.12 211 ASP A O 1
ATOM 1783 N N . MET A 1 212 ? -29.258 0.480 19.683 1.00 94.19 212 MET A N 1
ATOM 1784 C CA . MET A 1 212 ? -29.865 -0.746 20.199 1.00 94.19 212 MET A CA 1
ATOM 1785 C C . MET A 1 212 ? -29.563 -0.940 21.691 1.00 94.19 212 MET A C 1
ATOM 1787 O O . MET A 1 212 ? -30.491 -1.148 22.474 1.00 94.19 212 MET A O 1
ATOM 1791 N N . ILE A 1 213 ? -28.299 -0.783 22.098 1.00 93.94 213 ILE A N 1
ATOM 1792 C CA . ILE A 1 213 ? -27.870 -0.876 23.503 1.00 93.94 213 ILE A CA 1
ATOM 1793 C C . ILE A 1 213 ? -28.535 0.215 24.349 1.00 93.94 213 ILE A C 1
ATOM 1795 O O . ILE A 1 213 ? -28.958 -0.034 25.476 1.00 93.94 213 ILE A O 1
ATOM 1799 N N . THR A 1 214 ? -28.665 1.429 23.816 1.00 94.75 214 THR A N 1
ATOM 1800 C CA . THR A 1 214 ? -29.295 2.549 24.526 1.00 94.75 214 THR A CA 1
ATOM 1801 C C . THR A 1 214 ? -30.776 2.270 24.776 1.00 94.75 214 THR A C 1
ATOM 1803 O O . THR A 1 214 ? -31.256 2.450 25.896 1.00 94.75 214 THR A O 1
ATOM 1806 N N . LYS A 1 215 ? -31.499 1.752 23.774 1.00 94.75 215 LYS A N 1
ATOM 1807 C CA . LYS A 1 215 ? -32.902 1.332 23.928 1.00 94.75 215 LYS A CA 1
ATOM 1808 C C . LYS A 1 215 ? -33.055 0.207 24.949 1.00 94.75 215 LYS A C 1
ATOM 1810 O O . LYS A 1 215 ? -33.970 0.254 25.773 1.00 94.75 215 LYS A O 1
ATOM 1815 N N . GLU A 1 216 ? -32.163 -0.778 24.917 1.00 94.12 216 GLU A N 1
ATOM 1816 C CA . GLU A 1 216 ? -32.163 -1.880 25.879 1.00 94.12 216 GLU A CA 1
ATOM 1817 C C . GLU A 1 216 ? -31.912 -1.382 27.308 1.00 94.12 216 GLU A C 1
ATOM 1819 O O . GLU A 1 216 ? -32.686 -1.703 28.210 1.00 94.12 216 GLU A O 1
ATOM 1824 N N . ASN A 1 217 ? -30.916 -0.514 27.510 1.00 93.56 217 ASN A N 1
ATOM 1825 C CA . ASN A 1 217 ? -30.635 0.094 28.810 1.00 93.56 217 ASN A CA 1
ATOM 1826 C C . ASN A 1 217 ? -31.832 0.883 29.342 1.00 93.56 217 ASN A C 1
ATOM 1828 O O . ASN A 1 217 ? -32.214 0.705 30.496 1.00 93.56 217 ASN A O 1
ATOM 1832 N N . ILE A 1 218 ? -32.480 1.707 28.514 1.00 94.88 218 ILE A N 1
ATOM 1833 C CA . ILE A 1 218 ? -33.693 2.435 28.919 1.00 94.88 218 ILE A CA 1
ATOM 1834 C C . ILE A 1 218 ? -34.787 1.452 29.368 1.00 94.88 218 ILE A C 1
ATOM 1836 O O . ILE A 1 218 ? -35.382 1.640 30.432 1.00 94.88 218 ILE A O 1
ATOM 1840 N N . SER A 1 219 ? -35.011 0.366 28.617 1.00 95.31 219 SER A N 1
ATOM 1841 C CA . SER A 1 219 ? -35.989 -0.662 28.994 1.00 95.31 219 SER A CA 1
ATOM 1842 C C . SER A 1 219 ? -35.635 -1.352 30.313 1.00 95.31 219 SER A C 1
ATOM 1844 O O . SER A 1 219 ? -36.522 -1.559 31.143 1.00 95.31 219 SER A O 1
ATOM 1846 N N . LEU A 1 220 ? -34.365 -1.702 30.522 1.00 94.62 220 LEU A N 1
ATOM 1847 C CA . LEU A 1 220 ? -33.897 -2.327 31.759 1.00 94.62 220 LEU A CA 1
ATOM 1848 C C . LEU A 1 220 ? -34.039 -1.384 32.953 1.00 94.62 220 LEU A C 1
ATOM 1850 O O . LEU A 1 220 ? -34.469 -1.816 34.019 1.00 94.62 220 LEU A O 1
ATOM 1854 N N . THR A 1 221 ? -33.757 -0.095 32.766 1.00 93.12 221 THR A N 1
ATOM 1855 C CA . THR A 1 221 ? -33.867 0.905 33.836 1.00 93.12 221 THR A CA 1
ATOM 1856 C C . THR A 1 221 ? -35.329 1.097 34.252 1.00 93.12 221 THR A C 1
ATOM 1858 O O . THR A 1 221 ? -35.619 1.172 35.445 1.00 93.12 221 THR A O 1
ATOM 1861 N N . SER A 1 222 ? -36.263 1.080 33.290 1.00 93.38 222 SER A N 1
ATOM 1862 C CA . SER A 1 222 ? -37.709 1.080 33.566 1.00 93.38 222 SER A CA 1
ATOM 1863 C C . SER A 1 222 ? -38.130 -0.137 34.392 1.00 93.38 222 SER A C 1
ATOM 1865 O O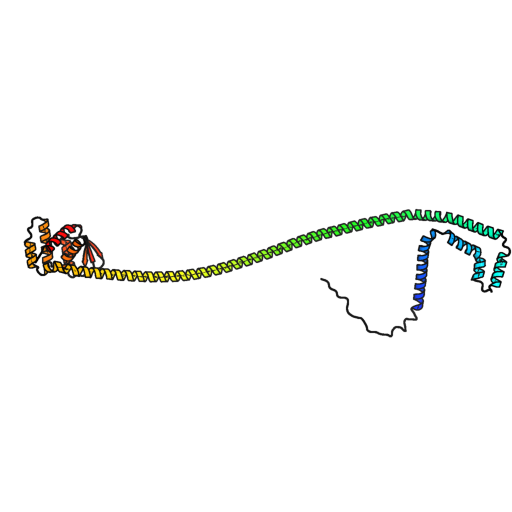 . SER A 1 222 ? -38.744 0.017 35.446 1.00 93.38 222 SER A O 1
ATOM 1867 N N . LYS A 1 223 ? -37.735 -1.348 33.968 1.00 94.56 223 LYS A N 1
ATOM 1868 C CA . LYS A 1 223 ? -38.053 -2.593 34.691 1.00 94.56 223 LYS A CA 1
ATOM 1869 C C . LYS A 1 223 ? -37.471 -2.611 36.104 1.00 94.56 223 LYS A C 1
ATOM 1871 O O . LYS A 1 223 ? -38.115 -3.084 37.034 1.00 94.56 223 LYS A O 1
ATOM 1876 N N . LEU A 1 224 ? -36.262 -2.085 36.283 1.00 94.00 224 LEU A N 1
ATOM 1877 C CA . LEU A 1 224 ? -35.624 -1.980 37.595 1.00 94.00 224 LEU A CA 1
ATOM 1878 C C . LEU A 1 224 ? -36.395 -1.008 38.504 1.00 94.00 224 LEU A C 1
ATOM 1880 O O . LEU A 1 224 ? -36.597 -1.293 39.683 1.00 94.00 224 LEU A O 1
ATOM 1884 N N . GLY A 1 225 ? -36.900 0.097 37.945 1.00 93.00 225 GLY A N 1
ATOM 1885 C CA . GLY A 1 225 ? -37.813 1.010 38.635 1.00 93.00 225 GLY A CA 1
ATOM 1886 C C . GLY A 1 225 ? -39.102 0.327 39.106 1.00 93.00 225 GLY A C 1
ATOM 1887 O O . GLY A 1 225 ? -39.482 0.484 40.266 1.00 93.00 225 GLY A O 1
ATOM 1888 N N . GLU A 1 226 ? -39.732 -0.477 38.246 1.00 94.06 226 GLU A N 1
ATOM 1889 C CA . GLU A 1 226 ? -40.932 -1.259 38.585 1.00 94.06 226 GLU A CA 1
ATOM 1890 C C . GLU A 1 226 ? -40.664 -2.270 39.711 1.00 94.06 226 GLU A C 1
ATOM 1892 O O . GLU A 1 226 ? -41.422 -2.338 40.680 1.00 94.06 226 GLU A O 1
ATOM 1897 N N . ILE A 1 227 ? -39.551 -3.009 39.641 1.00 93.06 227 ILE A N 1
ATOM 1898 C CA . ILE A 1 227 ? -39.144 -3.961 40.688 1.00 93.06 227 ILE A CA 1
ATOM 1899 C C . ILE A 1 227 ? -38.929 -3.246 42.025 1.00 93.06 227 ILE A C 1
ATOM 1901 O O . ILE A 1 227 ? -39.376 -3.729 43.064 1.00 93.06 227 ILE A O 1
ATOM 1905 N N . ASN A 1 228 ? -38.284 -2.079 42.019 1.00 92.12 228 ASN A N 1
ATOM 1906 C CA . ASN A 1 228 ? -38.061 -1.308 43.241 1.00 92.12 228 ASN A CA 1
ATOM 1907 C C . ASN A 1 228 ? -39.374 -0.825 43.869 1.00 92.12 228 ASN A C 1
ATOM 1909 O O . ASN A 1 228 ? -39.520 -0.864 45.092 1.00 92.12 228 ASN A O 1
ATOM 1913 N N . GLN A 1 229 ? -40.342 -0.405 43.051 1.00 91.44 229 GLN A N 1
ATOM 1914 C CA . GLN A 1 229 ? -41.676 -0.042 43.533 1.00 91.44 229 GLN A CA 1
ATOM 1915 C C . GLN A 1 229 ? -42.400 -1.247 44.141 1.00 91.44 229 GLN A C 1
ATOM 1917 O O . GLN A 1 229 ? -42.970 -1.134 45.227 1.00 91.44 229 GLN A O 1
ATOM 1922 N N . LEU A 1 230 ? -42.329 -2.407 43.483 1.00 93.81 230 LEU A N 1
ATOM 1923 C CA . LEU A 1 230 ? -42.941 -3.639 43.973 1.00 93.81 230 LEU A CA 1
ATOM 1924 C C . LEU A 1 230 ? -42.313 -4.107 45.293 1.00 93.81 230 LEU A C 1
ATOM 1926 O O . LEU A 1 230 ? -43.033 -4.455 46.225 1.00 93.81 230 LEU A O 1
ATOM 1930 N N . ASN A 1 231 ? -40.984 -4.062 45.404 1.00 88.88 231 ASN A N 1
ATOM 1931 C CA . ASN A 1 231 ? -40.271 -4.414 46.632 1.00 88.88 231 ASN A CA 1
ATOM 1932 C C . ASN A 1 231 ? -40.655 -3.496 47.795 1.00 88.88 231 ASN A C 1
ATOM 1934 O O . ASN A 1 231 ? -40.856 -3.971 48.911 1.00 88.88 231 ASN A O 1
ATOM 1938 N N . LYS A 1 232 ? -40.796 -2.190 47.537 1.00 90.19 232 LYS A N 1
ATOM 1939 C CA . LYS A 1 232 ? -41.270 -1.241 48.549 1.00 90.19 232 LYS A CA 1
ATOM 1940 C C . LYS A 1 232 ? -42.671 -1.615 49.036 1.00 90.19 232 LYS A C 1
ATOM 1942 O O . LYS A 1 232 ? -42.880 -1.746 50.236 1.00 90.19 232 LYS A O 1
ATOM 1947 N N . TYR A 1 233 ? -43.592 -1.863 48.106 1.00 90.12 233 TYR A N 1
ATOM 1948 C CA . TYR A 1 233 ? -44.956 -2.279 48.430 1.00 90.12 233 TYR A CA 1
ATOM 1949 C C . TYR A 1 233 ? -45.002 -3.579 49.247 1.00 90.12 233 TYR A C 1
ATOM 1951 O O . TYR A 1 233 ? -45.740 -3.673 50.226 1.00 90.12 233 TYR A O 1
ATOM 1959 N N . LEU A 1 234 ? -44.195 -4.575 48.874 1.00 90.75 234 LEU A N 1
ATOM 1960 C CA . LEU A 1 234 ? -44.132 -5.853 49.579 1.00 90.75 234 LEU A CA 1
ATOM 1961 C C . LEU A 1 234 ? -43.602 -5.690 51.009 1.00 90.75 234 LEU A C 1
ATOM 1963 O O . LEU A 1 234 ? -44.167 -6.262 51.938 1.00 90.75 234 LEU A O 1
ATOM 1967 N N . ASN A 1 235 ? -42.549 -4.893 51.197 1.00 82.44 235 ASN A N 1
ATOM 1968 C CA . ASN A 1 235 ? -42.002 -4.614 52.525 1.00 82.44 235 ASN A CA 1
ATOM 1969 C C . ASN A 1 235 ? -43.028 -3.916 53.423 1.00 82.44 235 ASN A C 1
ATOM 1971 O O . ASN A 1 235 ? -43.178 -4.294 54.585 1.00 82.44 235 ASN A O 1
ATOM 1975 N N . ASP A 1 236 ? -43.779 -2.957 52.878 1.00 81.31 236 ASP A N 1
ATOM 1976 C CA . ASP A 1 236 ? -44.851 -2.282 53.610 1.00 81.31 236 ASP A CA 1
ATOM 1977 C C . ASP A 1 236 ? -45.930 -3.285 54.060 1.00 81.31 236 ASP A C 1
ATOM 1979 O O . ASP A 1 236 ? -46.374 -3.241 55.209 1.00 81.31 236 ASP A O 1
ATOM 1983 N N . GLN A 1 237 ? -46.305 -4.242 53.202 1.00 83.94 237 GLN A N 1
ATOM 1984 C CA . GLN A 1 237 ? -47.239 -5.308 53.578 1.00 83.94 237 GLN A CA 1
ATOM 1985 C C . GLN A 1 237 ? -46.675 -6.239 54.657 1.00 83.94 237 GLN A C 1
ATOM 1987 O O . GLN A 1 237 ? -47.368 -6.527 55.631 1.00 83.94 237 GLN A O 1
ATOM 1992 N N . ILE A 1 238 ? -45.428 -6.700 54.518 1.00 78.44 238 ILE A N 1
ATOM 1993 C CA . ILE A 1 238 ? -44.782 -7.582 55.506 1.00 78.44 238 ILE A CA 1
ATOM 1994 C C . ILE A 1 238 ? -44.760 -6.916 56.884 1.00 78.44 238 ILE A C 1
ATOM 1996 O O . ILE A 1 238 ? -45.075 -7.558 57.888 1.00 78.44 238 ILE A O 1
ATOM 2000 N N . ASN A 1 239 ? -44.432 -5.625 56.936 1.00 73.31 239 ASN A N 1
ATOM 2001 C CA . ASN A 1 239 ? -44.417 -4.869 58.183 1.00 73.31 239 ASN A CA 1
ATOM 2002 C C . ASN A 1 239 ? -45.815 -4.770 58.808 1.00 73.31 239 ASN A C 1
ATOM 2004 O O . ASN A 1 239 ? -45.952 -4.953 60.015 1.00 73.31 239 ASN A O 1
ATOM 2008 N N . GLN A 1 240 ? -46.862 -4.564 58.002 1.00 73.19 240 GLN A N 1
ATOM 2009 C CA . GLN A 1 240 ? -48.244 -4.575 58.494 1.00 73.19 240 GLN A CA 1
ATOM 2010 C C . GLN A 1 240 ? -48.650 -5.937 59.071 1.00 73.19 240 GLN A C 1
ATOM 2012 O O . GLN A 1 240 ? -49.252 -5.988 60.142 1.00 73.19 240 GLN A O 1
ATOM 2017 N N . TYR A 1 241 ? -48.299 -7.043 58.408 1.00 72.44 241 TYR A N 1
ATOM 2018 C CA . TYR A 1 241 ? -48.614 -8.383 58.911 1.00 72.44 241 TYR A CA 1
ATOM 2019 C C . TYR A 1 241 ? -47.887 -8.703 60.218 1.00 72.44 241 TYR A C 1
ATOM 2021 O O . TYR A 1 241 ? -48.517 -9.197 61.151 1.00 72.44 241 TYR A O 1
ATOM 2029 N N . ARG A 1 242 ? -46.596 -8.363 60.323 1.00 67.19 242 ARG A N 1
ATOM 2030 C CA . ARG A 1 242 ? -45.815 -8.571 61.553 1.00 67.19 242 ARG A CA 1
ATOM 2031 C C . ARG A 1 242 ? -46.404 -7.819 62.743 1.00 67.19 242 ARG A C 1
ATOM 2033 O O . ARG A 1 242 ? -46.509 -8.393 63.820 1.00 67.19 242 ARG A O 1
ATOM 2040 N N . LEU A 1 243 ? -46.822 -6.568 62.553 1.00 65.00 243 LEU A N 1
ATOM 2041 C CA . LEU A 1 243 ? -47.459 -5.788 63.619 1.00 65.00 243 LEU A CA 1
ATOM 2042 C C . LEU A 1 243 ? -48.765 -6.442 64.098 1.00 65.00 243 LEU A C 1
ATOM 2044 O O . LEU A 1 243 ? -48.986 -6.549 65.300 1.00 65.00 243 LEU A O 1
ATOM 2048 N N . ASN A 1 244 ? -49.582 -6.945 63.171 1.00 63.03 244 ASN A N 1
ATOM 2049 C CA . ASN A 1 244 ? -50.854 -7.584 63.508 1.00 63.03 244 ASN A CA 1
ATOM 2050 C C . ASN A 1 244 ? -50.679 -8.949 64.204 1.00 63.03 244 ASN A C 1
ATOM 2052 O O . ASN A 1 244 ? -51.464 -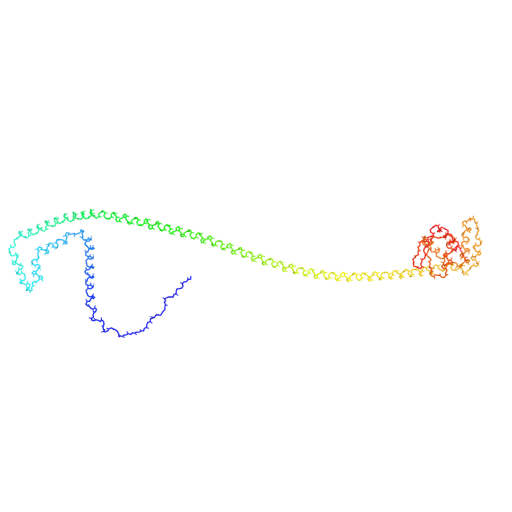9.289 65.082 1.00 63.03 244 ASN A O 1
ATOM 2056 N N . GLU A 1 245 ? -49.674 -9.746 63.830 1.00 56.25 245 GLU A N 1
ATOM 2057 C CA . GLU A 1 245 ? -49.451 -11.081 64.408 1.00 56.25 245 GLU A CA 1
ATOM 2058 C C . GLU A 1 245 ? -48.884 -11.014 65.838 1.00 56.25 245 GLU A C 1
ATOM 2060 O O . GLU A 1 245 ? -49.320 -11.761 66.719 1.00 56.25 245 GLU A O 1
ATOM 2065 N N . PHE A 1 246 ? -47.977 -10.066 66.102 1.00 55.38 246 PHE A N 1
ATOM 2066 C CA . PHE A 1 246 ? -47.435 -9.823 67.445 1.00 55.38 246 PHE A CA 1
ATOM 2067 C C . PHE A 1 246 ? -48.477 -9.251 68.415 1.00 55.38 246 PHE A C 1
ATOM 2069 O O . PHE A 1 246 ? -48.434 -9.550 69.610 1.00 55.38 246 PHE A O 1
ATOM 2076 N N . GLU A 1 247 ? -49.448 -8.479 67.917 1.00 54.78 247 GLU A N 1
ATOM 2077 C CA . GLU A 1 247 ? -50.593 -8.041 68.718 1.00 54.78 247 GLU A CA 1
ATOM 2078 C C . GLU A 1 247 ? -51.560 -9.186 69.060 1.00 54.78 247 GLU A C 1
ATOM 2080 O O . GLU A 1 247 ? -52.338 -9.027 69.981 1.00 54.78 247 GLU A O 1
ATOM 2085 N N . TYR A 1 248 ? -51.550 -10.354 68.412 1.00 51.34 248 TYR A N 1
ATOM 2086 C CA . TYR A 1 248 ? -52.539 -11.404 68.725 1.00 51.34 248 TYR A CA 1
ATOM 2087 C C . TYR A 1 248 ? -52.054 -12.461 69.727 1.00 51.34 248 TYR A C 1
ATOM 2089 O O . TYR A 1 248 ? -52.848 -12.962 70.524 1.00 51.34 248 TYR A O 1
ATOM 2097 N N . THR A 1 249 ? -50.768 -12.814 69.729 1.00 53.09 249 THR A N 1
ATOM 2098 C CA . THR A 1 249 ? -50.254 -13.952 70.519 1.00 53.09 249 THR A CA 1
ATOM 2099 C C . THR A 1 249 ? -50.026 -13.620 71.998 1.00 53.09 249 THR A C 1
ATOM 2101 O O . THR A 1 249 ? -50.405 -14.412 72.864 1.00 53.09 249 THR A O 1
ATOM 2104 N N . ASN A 1 250 ? -49.536 -12.417 72.316 1.00 51.66 250 ASN A N 1
ATOM 2105 C CA . ASN A 1 250 ? -49.284 -11.999 73.705 1.00 51.66 250 ASN A CA 1
ATOM 2106 C C . ASN A 1 250 ? -50.484 -11.372 74.424 1.00 51.66 250 ASN A C 1
ATOM 2108 O O . ASN A 1 250 ? -50.438 -11.209 75.640 1.00 51.66 250 ASN A O 1
ATOM 2112 N N . TYR A 1 251 ? -51.589 -11.100 73.722 1.00 54.78 251 TYR A N 1
ATOM 2113 C CA . TYR A 1 251 ? -52.832 -10.682 74.379 1.00 54.78 251 TYR A CA 1
ATOM 2114 C C . TYR A 1 251 ? -53.395 -11.768 75.306 1.00 54.78 251 TYR A C 1
ATOM 2116 O O . TYR A 1 251 ? -54.009 -11.444 76.313 1.00 54.78 251 TYR A O 1
ATOM 2124 N N . SER A 1 252 ? -53.162 -13.054 75.031 1.00 57.12 252 SER A N 1
ATOM 2125 C CA . SER A 1 252 ? -53.818 -14.133 75.784 1.00 57.12 252 SER A CA 1
ATOM 2126 C C . SER A 1 252 ? -53.351 -14.289 77.242 1.00 57.12 252 SER A C 1
ATOM 2128 O O . SER A 1 252 ? -54.176 -14.613 78.092 1.00 57.12 252 SER A O 1
ATOM 2130 N N . LYS A 1 253 ? -52.071 -14.028 77.562 1.00 67.88 253 LYS A N 1
ATOM 2131 C CA . LYS A 1 253 ? -51.507 -14.303 78.900 1.00 67.88 253 LYS A CA 1
ATOM 2132 C C . LYS A 1 253 ? -51.908 -13.255 79.942 1.00 67.88 253 LYS A C 1
ATOM 2134 O O . LYS A 1 253 ? -52.400 -13.613 81.005 1.00 67.88 253 LYS A O 1
ATOM 2139 N N . PHE A 1 254 ? -51.756 -11.967 79.631 1.00 74.31 254 PHE A N 1
ATOM 2140 C CA . PHE A 1 254 ? -52.085 -10.899 80.583 1.00 74.31 254 PHE A CA 1
ATOM 2141 C C . PHE A 1 254 ? -53.553 -10.461 80.520 1.00 74.31 254 PHE A C 1
ATOM 2143 O O . PHE A 1 254 ? -53.998 -9.780 81.433 1.00 74.31 254 PHE A O 1
ATOM 2150 N N . ASN A 1 255 ? -54.356 -10.865 79.524 1.00 73.19 255 ASN A N 1
ATOM 2151 C CA . ASN A 1 255 ? -55.802 -10.578 79.548 1.00 73.19 255 ASN A CA 1
ATOM 2152 C C . ASN A 1 255 ? -56.489 -11.159 80.793 1.00 73.19 255 ASN A C 1
ATOM 2154 O O . ASN A 1 255 ? -57.376 -10.515 81.346 1.00 73.19 255 ASN A O 1
ATOM 2158 N N . ILE A 1 256 ? -56.016 -12.311 81.280 1.00 75.38 256 ILE A N 1
ATOM 2159 C CA . ILE A 1 256 ? -56.514 -12.969 82.494 1.00 75.38 256 ILE A CA 1
ATOM 2160 C C . ILE A 1 256 ? -56.446 -12.033 83.715 1.00 75.38 256 ILE A C 1
ATOM 2162 O O . ILE A 1 256 ? -57.382 -12.000 84.517 1.00 75.38 256 ILE A O 1
ATOM 2166 N N . ILE A 1 257 ? -55.386 -11.221 83.821 1.00 80.38 257 ILE A N 1
ATOM 2167 C CA . ILE A 1 257 ? -55.213 -10.214 84.880 1.00 80.38 257 ILE A CA 1
ATOM 2168 C C . ILE A 1 257 ? -56.334 -9.174 84.844 1.00 80.38 257 ILE A C 1
ATOM 2170 O O . ILE A 1 257 ? -56.893 -8.810 85.876 1.00 80.38 257 ILE A O 1
ATOM 2174 N N . PHE A 1 258 ? -56.683 -8.690 83.652 1.00 78.38 258 PHE A N 1
ATOM 2175 C CA . PHE A 1 258 ? -57.678 -7.629 83.496 1.00 78.38 258 PHE A CA 1
ATOM 2176 C C . PHE A 1 258 ? -59.112 -8.158 83.536 1.00 78.38 258 PHE A C 1
ATOM 2178 O O . PHE A 1 258 ? -60.011 -7.427 83.949 1.00 78.38 258 PHE A O 1
ATOM 2185 N N . GLU A 1 259 ? -59.326 -9.422 83.166 1.00 82.62 259 GLU A N 1
ATOM 2186 C CA . GLU A 1 259 ? -60.586 -10.135 83.390 1.00 82.62 259 GLU A CA 1
ATOM 2187 C C . GLU A 1 259 ? -60.849 -10.368 84.890 1.00 82.62 259 GLU A C 1
ATOM 2189 O O . GLU A 1 259 ? -62.003 -10.356 85.311 1.00 82.62 259 GLU A O 1
ATOM 2194 N N . ASN A 1 260 ? -59.794 -10.483 85.709 1.00 85.88 260 ASN A N 1
ATOM 2195 C CA . ASN A 1 260 ? -59.863 -10.711 87.159 1.00 85.88 260 ASN A CA 1
ATOM 2196 C C . ASN A 1 260 ? -59.249 -9.550 87.958 1.00 85.88 260 ASN A C 1
ATOM 2198 O O . ASN A 1 260 ? -58.514 -9.756 88.926 1.00 85.88 260 ASN A O 1
ATOM 2202 N N . LYS A 1 261 ? -59.570 -8.316 87.541 1.00 86.19 261 LYS A N 1
ATOM 2203 C CA . LYS A 1 261 ? -58.973 -7.066 88.040 1.00 86.19 261 LYS A CA 1
ATOM 2204 C C . LYS A 1 261 ? -58.927 -6.970 89.568 1.00 86.19 261 LYS A C 1
ATOM 2206 O O . LYS A 1 261 ? -57.913 -6.548 90.116 1.00 86.19 261 LYS A O 1
ATOM 2211 N N . ASP A 1 262 ? -60.010 -7.352 90.240 1.00 86.69 262 ASP A N 1
ATOM 2212 C CA . ASP A 1 262 ? -60.120 -7.251 91.699 1.00 86.69 262 ASP A CA 1
ATOM 2213 C C . ASP A 1 262 ? -59.175 -8.240 92.405 1.00 86.69 262 ASP A C 1
ATOM 2215 O O . ASP A 1 262 ? -58.458 -7.856 93.325 1.00 86.69 262 ASP A O 1
ATOM 2219 N N . ILE A 1 263 ? -59.084 -9.476 91.901 1.00 87.50 263 ILE A N 1
ATOM 2220 C CA . ILE A 1 263 ? -58.197 -10.522 92.437 1.00 87.50 263 ILE A CA 1
ATOM 2221 C C . ILE A 1 263 ? -56.730 -10.139 92.216 1.00 87.50 263 ILE A C 1
ATOM 2223 O O . ILE A 1 263 ? -55.907 -10.264 93.122 1.00 87.50 263 ILE A O 1
ATOM 2227 N N . PHE A 1 264 ? -56.391 -9.615 91.034 1.00 87.06 264 PHE A N 1
ATOM 2228 C CA . PHE A 1 264 ? -55.035 -9.134 90.777 1.00 87.06 264 PHE A CA 1
ATOM 2229 C C . PHE A 1 264 ? -54.687 -7.909 91.631 1.00 87.06 264 PHE A C 1
ATOM 2231 O O . PHE A 1 264 ? -53.559 -7.787 92.102 1.00 87.06 264 PHE A O 1
ATOM 2238 N N . LYS A 1 265 ? -55.648 -7.015 91.896 1.00 88.38 265 LYS A N 1
ATOM 2239 C CA . LYS A 1 265 ? -55.441 -5.874 92.799 1.00 88.38 265 LYS A CA 1
ATOM 2240 C C . LYS A 1 265 ? -55.155 -6.338 94.229 1.00 88.38 265 LYS A C 1
ATOM 2242 O O . LYS A 1 265 ? -54.248 -5.803 94.865 1.00 88.38 265 LYS A O 1
ATOM 2247 N N . ASP A 1 266 ? -55.857 -7.360 94.712 1.00 90.12 266 ASP A N 1
ATOM 2248 C CA . ASP A 1 266 ? -55.575 -7.986 96.008 1.00 90.12 266 ASP A CA 1
ATOM 2249 C C . ASP A 1 266 ? -54.192 -8.655 96.035 1.00 90.12 266 ASP A C 1
ATOM 2251 O O . ASP A 1 266 ? -53.446 -8.489 97.005 1.00 90.12 266 ASP A O 1
ATOM 2255 N N . TYR A 1 267 ? -53.802 -9.325 94.947 1.00 90.31 267 TYR A N 1
ATOM 2256 C CA . TYR A 1 267 ? -52.453 -9.871 94.782 1.00 90.31 267 TYR A CA 1
ATOM 2257 C C . TYR A 1 267 ? -51.384 -8.774 94.869 1.00 90.31 267 TYR A C 1
ATOM 2259 O O . TYR A 1 267 ? -50.490 -8.864 95.711 1.00 90.31 267 TYR A O 1
ATOM 2267 N N . VAL A 1 268 ? -51.506 -7.694 94.091 1.00 88.12 268 VAL A N 1
ATOM 2268 C CA . VAL A 1 268 ? -50.564 -6.561 94.122 1.00 88.12 268 VAL A CA 1
ATOM 2269 C C . VAL A 1 268 ? -50.508 -5.924 95.517 1.00 88.12 268 VAL A C 1
ATOM 2271 O O . VAL A 1 268 ? -49.433 -5.569 96.006 1.00 88.12 268 VAL A O 1
ATOM 2274 N N . ASN A 1 269 ? -51.645 -5.853 96.217 1.00 88.56 269 ASN A N 1
ATOM 2275 C CA . ASN A 1 269 ? -51.703 -5.381 97.597 1.00 88.56 269 ASN A CA 1
ATOM 2276 C C . ASN A 1 269 ? -50.951 -6.284 98.582 1.00 88.56 269 ASN A C 1
ATOM 2278 O O . ASN A 1 269 ? -50.341 -5.755 99.516 1.00 88.56 269 ASN A O 1
ATOM 2282 N N . SER A 1 270 ? -50.966 -7.600 98.356 1.00 87.62 270 SER A N 1
ATOM 2283 C CA . SER A 1 270 ? -50.307 -8.606 99.197 1.00 87.62 270 SER A CA 1
ATOM 2284 C C . SER A 1 270 ? -48.779 -8.644 99.066 1.00 87.62 270 SER A C 1
ATOM 2286 O O . SER A 1 270 ? -48.112 -9.202 99.936 1.00 87.62 270 SER A O 1
ATOM 2288 N N . ILE A 1 271 ? -48.208 -8.026 98.024 1.00 87.62 271 ILE A N 1
ATOM 2289 C CA . ILE A 1 271 ? -46.754 -7.934 97.842 1.00 87.62 271 ILE A CA 1
ATOM 2290 C C . ILE A 1 271 ? -46.157 -7.070 98.966 1.00 87.62 271 ILE A C 1
ATOM 2292 O O . ILE A 1 271 ? -46.422 -5.865 99.054 1.00 87.62 271 ILE A O 1
ATOM 2296 N N . GLU A 1 272 ? -45.329 -7.676 99.823 1.00 84.25 272 GLU A N 1
ATOM 2297 C CA . GLU A 1 272 ? -44.642 -6.965 100.904 1.00 84.25 272 GLU A CA 1
ATOM 2298 C C . GLU A 1 272 ? -43.603 -5.972 100.337 1.00 84.25 272 GLU A C 1
ATOM 2300 O O . GLU A 1 272 ? -42.735 -6.365 99.551 1.00 84.25 272 GLU A O 1
ATOM 2305 N N . PRO A 1 273 ? -43.626 -4.684 100.732 1.00 84.69 273 PRO A N 1
ATOM 2306 C CA . PRO A 1 273 ? -42.703 -3.671 100.223 1.00 84.69 273 PRO A CA 1
ATOM 2307 C C . PRO A 1 273 ? -41.348 -3.756 100.941 1.00 84.69 273 PRO A C 1
ATOM 2309 O O . PRO A 1 273 ? -40.969 -2.878 101.711 1.00 84.69 273 PRO A O 1
ATOM 2312 N N . VAL A 1 274 ? -40.595 -4.829 100.691 1.00 86.31 274 VAL A N 1
ATOM 2313 C CA . VAL A 1 274 ? -39.297 -5.090 101.348 1.00 86.31 274 VAL A CA 1
ATOM 2314 C C . VAL A 1 274 ? -38.201 -4.104 100.891 1.00 86.31 274 VAL A C 1
ATOM 2316 O O . VAL A 1 274 ? -37.129 -4.030 101.487 1.00 86.31 274 VAL A O 1
ATOM 2319 N N . SER A 1 275 ? -38.451 -3.321 99.834 1.00 88.94 275 SER A N 1
ATOM 2320 C CA . SER A 1 275 ? -37.554 -2.260 99.358 1.00 88.94 275 SER A CA 1
ATOM 2321 C C . SER A 1 275 ? -38.302 -1.178 98.575 1.00 88.94 275 SER A C 1
ATOM 2323 O O . SER A 1 275 ? -39.366 -1.443 98.010 1.00 88.94 275 SER A O 1
ATOM 2325 N N . ASP A 1 276 ? -37.687 0.003 98.440 1.00 86.00 276 ASP A N 1
ATOM 2326 C CA . ASP A 1 276 ? -38.172 1.084 97.563 1.00 86.00 276 ASP A CA 1
ATOM 2327 C C . ASP A 1 276 ? -38.355 0.603 96.113 1.00 86.00 276 ASP A C 1
ATOM 2329 O O . ASP A 1 276 ? -39.260 1.050 95.409 1.00 86.00 276 ASP A O 1
ATOM 2333 N N . LYS A 1 277 ? -37.538 -0.378 95.691 1.00 86.19 277 LYS A N 1
ATOM 2334 C CA . LYS A 1 277 ? -37.639 -1.043 94.386 1.00 86.19 277 LYS A CA 1
ATOM 2335 C C . LYS A 1 277 ? -39.013 -1.694 94.200 1.00 86.19 277 LYS A C 1
ATOM 2337 O O . LYS A 1 277 ? -39.673 -1.489 93.187 1.00 86.19 277 LYS A O 1
ATOM 2342 N N . VAL A 1 278 ? -39.429 -2.479 95.192 1.00 86.62 278 VAL A N 1
ATOM 2343 C CA . VAL A 1 278 ? -40.696 -3.225 95.183 1.00 86.62 278 VAL A CA 1
ATOM 2344 C C . VAL A 1 278 ? -41.882 -2.278 95.346 1.00 86.62 278 VAL A C 1
ATOM 2346 O O . VAL A 1 278 ? -42.902 -2.468 94.693 1.00 86.62 278 VAL A O 1
ATOM 2349 N N . LEU A 1 279 ? -41.733 -1.218 96.146 1.00 89.31 279 LEU A N 1
ATOM 2350 C CA . LEU A 1 279 ? -42.761 -0.188 96.294 1.00 89.31 279 LEU A CA 1
ATOM 2351 C C . LEU A 1 279 ? -43.049 0.526 94.963 1.00 89.31 279 LEU A C 1
ATOM 2353 O O . LEU A 1 279 ? -44.211 0.729 94.615 1.00 89.31 279 LEU A O 1
ATOM 2357 N N . PHE A 1 280 ? -42.005 0.850 94.195 1.00 89.06 280 PHE A N 1
ATOM 2358 C CA . PHE A 1 280 ? -42.155 1.420 92.857 1.00 89.06 280 PHE A CA 1
ATOM 2359 C C . PHE A 1 280 ? -42.844 0.444 91.893 1.00 89.06 280 PHE A C 1
ATOM 2361 O O . PHE A 1 280 ? -43.798 0.825 91.225 1.00 89.06 280 PHE A O 1
ATOM 2368 N N . ILE A 1 281 ? -42.433 -0.830 91.864 1.00 89.19 281 ILE A N 1
ATOM 2369 C CA . ILE A 1 281 ? -43.072 -1.859 91.021 1.00 89.19 281 ILE A CA 1
ATOM 2370 C C . ILE A 1 281 ? -44.562 -2.004 91.355 1.00 89.19 281 ILE A C 1
ATOM 2372 O O . ILE A 1 281 ? -45.393 -2.052 90.450 1.00 89.19 281 ILE A O 1
ATOM 2376 N N . LYS A 1 282 ? -44.903 -2.022 92.647 1.00 90.56 282 LYS A N 1
ATOM 2377 C CA . LYS A 1 282 ? -46.288 -2.074 93.120 1.00 90.56 282 LYS A CA 1
ATOM 2378 C C . LYS A 1 282 ? -47.104 -0.890 92.599 1.00 90.56 282 LYS A C 1
ATOM 2380 O O . LYS A 1 282 ? -48.175 -1.098 92.040 1.00 90.56 282 LYS A O 1
ATOM 2385 N N . HIS A 1 283 ? -46.565 0.325 92.704 1.00 91.69 283 HIS A N 1
ATOM 2386 C CA . HIS A 1 283 ? -47.210 1.532 92.184 1.00 91.69 283 HIS A CA 1
ATOM 2387 C C . HIS A 1 283 ? -47.453 1.458 90.667 1.00 91.69 283 HIS A C 1
ATOM 2389 O O . HIS A 1 283 ? -48.557 1.736 90.204 1.00 91.69 283 HIS A O 1
ATOM 2395 N N . ILE A 1 284 ? -46.456 1.006 89.900 1.00 91.44 284 ILE A N 1
ATOM 2396 C CA . ILE A 1 284 ? -46.567 0.824 88.445 1.00 91.44 284 ILE A CA 1
ATOM 2397 C C . ILE A 1 284 ? -47.665 -0.187 88.089 1.00 91.44 284 ILE A C 1
ATOM 2399 O O . ILE A 1 284 ? -48.465 0.065 87.188 1.00 91.44 284 ILE A O 1
ATOM 2403 N N . LEU A 1 285 ? -47.740 -1.317 88.797 1.00 90.69 285 LEU A N 1
ATOM 2404 C CA . LEU A 1 285 ? -48.781 -2.325 88.575 1.00 90.69 285 LEU A CA 1
ATOM 2405 C C . LEU A 1 285 ? -50.180 -1.794 88.924 1.00 90.69 285 LEU A C 1
ATOM 2407 O O . LEU A 1 285 ? -51.115 -2.010 88.155 1.00 90.69 285 LEU A O 1
ATOM 2411 N N . GLU A 1 286 ? -50.327 -1.062 90.029 1.00 90.19 286 GLU A N 1
ATOM 2412 C CA . GLU A 1 286 ? -51.591 -0.420 90.417 1.00 90.19 286 GLU A CA 1
ATOM 2413 C C . GLU A 1 286 ? -52.078 0.578 89.360 1.00 90.19 286 GLU A C 1
ATOM 2415 O O . GLU A 1 286 ? -53.243 0.539 88.962 1.00 90.19 286 GLU A O 1
ATOM 2420 N N . GLU A 1 287 ? -51.192 1.428 88.842 1.00 91.75 287 GLU A N 1
ATOM 2421 C CA . GLU A 1 287 ? -51.548 2.368 87.781 1.00 91.75 287 GLU A CA 1
ATOM 2422 C C . GLU A 1 287 ? -51.924 1.646 86.476 1.00 91.75 287 GLU A C 1
ATOM 2424 O O . GLU A 1 287 ? -52.917 2.000 85.836 1.00 91.75 287 GLU A O 1
ATOM 2429 N N . ILE A 1 288 ? -51.198 0.587 86.095 1.00 89.50 288 ILE A N 1
ATOM 2430 C CA . ILE A 1 288 ? -51.533 -0.237 84.920 1.00 89.50 288 ILE A CA 1
ATOM 2431 C C . ILE A 1 288 ? -52.956 -0.808 85.034 1.00 89.50 288 ILE A C 1
ATOM 2433 O O . ILE A 1 288 ? -53.717 -0.797 84.057 1.00 89.50 288 ILE A O 1
ATOM 2437 N N . ILE A 1 289 ? -53.328 -1.277 86.227 1.00 88.06 289 ILE A N 1
ATOM 2438 C CA . ILE A 1 289 ? -54.663 -1.789 86.554 1.00 88.06 289 ILE A CA 1
ATOM 2439 C C . ILE A 1 289 ? -55.707 -0.671 86.470 1.00 88.06 289 ILE A C 1
ATOM 2441 O O . ILE A 1 289 ? -56.743 -0.819 85.808 1.00 88.06 289 ILE A O 1
ATOM 2445 N N . ASP A 1 290 ? -55.466 0.448 87.149 1.00 88.25 290 ASP A N 1
ATOM 2446 C CA . ASP A 1 290 ? -56.439 1.525 87.305 1.00 88.25 290 ASP A CA 1
ATOM 2447 C C . ASP A 1 290 ? -56.725 2.231 85.971 1.00 88.25 290 ASP A C 1
ATOM 2449 O O . ASP A 1 290 ? -57.895 2.468 85.652 1.00 88.25 290 ASP A O 1
ATOM 2453 N N . TYR A 1 291 ? -55.707 2.421 85.127 1.00 88.19 291 TYR A N 1
ATOM 2454 C CA . TYR A 1 291 ? -55.839 2.994 83.782 1.00 88.19 291 TYR A CA 1
ATOM 2455 C C . TYR A 1 291 ? -56.196 1.972 82.684 1.00 88.19 291 TYR A C 1
ATOM 2457 O O . TYR A 1 291 ? -56.366 2.347 81.522 1.00 88.19 291 TYR A O 1
ATOM 2465 N N . ASN A 1 292 ? -56.361 0.685 83.022 1.00 85.88 292 ASN A N 1
ATOM 2466 C CA . ASN A 1 292 ? -56.682 -0.395 82.076 1.00 85.88 292 ASN A CA 1
ATOM 2467 C C . ASN A 1 292 ? -55.681 -0.484 80.898 1.00 85.88 292 ASN A C 1
ATOM 2469 O O . ASN A 1 292 ? -56.058 -0.575 79.717 1.00 85.88 292 ASN A O 1
ATOM 2473 N N . LEU A 1 293 ? -54.389 -0.452 81.234 1.00 88.31 293 LEU A N 1
ATOM 2474 C CA . LEU A 1 293 ? -53.255 -0.405 80.304 1.00 88.31 293 LEU A CA 1
ATOM 2475 C C . LEU A 1 293 ? -52.733 -1.798 79.919 1.00 88.31 293 LEU A C 1
ATOM 2477 O O . LEU A 1 293 ? -51.532 -2.006 79.770 1.00 88.31 293 LEU A O 1
ATOM 2481 N N . HIS A 1 294 ? -53.629 -2.764 79.713 1.00 83.94 294 HIS A N 1
ATOM 2482 C CA . HIS A 1 294 ? -53.253 -4.135 79.340 1.00 83.94 294 HIS A CA 1
ATOM 2483 C C . HIS A 1 294 ? -52.425 -4.211 78.055 1.00 83.94 294 HIS A C 1
ATOM 2485 O O . HIS A 1 294 ? -51.441 -4.940 77.979 1.00 83.94 294 HIS A O 1
ATOM 2491 N N . SER A 1 295 ? -52.783 -3.407 77.053 1.00 82.44 295 SER A N 1
ATOM 2492 C CA . SER A 1 295 ? -52.067 -3.317 75.781 1.00 82.44 295 SER A CA 1
ATOM 2493 C C . SER A 1 295 ? -50.644 -2.789 75.959 1.00 82.44 295 SER A C 1
ATOM 2495 O O . SER A 1 295 ? -49.737 -3.198 75.236 1.00 82.44 295 SER A O 1
ATOM 2497 N N . LEU A 1 296 ? -50.424 -1.908 76.936 1.00 87.56 296 LEU A N 1
ATOM 2498 C CA . LEU A 1 296 ? -49.096 -1.424 77.279 1.00 87.56 296 LEU A CA 1
ATOM 2499 C C . LEU A 1 296 ? -48.297 -2.472 78.048 1.00 87.56 296 LEU A C 1
ATOM 2501 O O . LEU A 1 296 ? -47.162 -2.727 77.666 1.00 87.56 296 LEU A O 1
ATOM 2505 N N . LEU A 1 297 ? -48.887 -3.122 79.058 1.00 88.69 297 LEU A N 1
ATOM 2506 C CA . LEU A 1 297 ? -48.228 -4.203 79.799 1.00 88.69 297 LEU A CA 1
ATOM 2507 C C . LEU A 1 297 ? -47.770 -5.329 78.856 1.00 88.69 297 LEU A C 1
ATOM 2509 O O . LEU A 1 297 ? -46.633 -5.778 78.948 1.00 88.69 297 LEU A O 1
ATOM 2513 N N . ASN A 1 298 ? -48.599 -5.701 77.876 1.00 84.69 298 ASN A N 1
ATOM 2514 C CA . ASN A 1 298 ? -48.235 -6.673 76.840 1.00 84.69 298 ASN A CA 1
ATOM 2515 C C . ASN A 1 298 ? -47.035 -6.227 76.001 1.00 84.69 298 ASN A C 1
ATOM 2517 O O . ASN A 1 298 ? -46.157 -7.032 75.693 1.00 84.69 298 ASN A O 1
ATOM 2521 N N . ARG A 1 299 ? -46.988 -4.949 75.613 1.00 86.31 299 ARG A N 1
ATOM 2522 C CA . ARG A 1 299 ? -45.869 -4.403 74.836 1.00 86.31 299 ARG A CA 1
ATOM 2523 C C . ARG A 1 299 ? -44.592 -4.298 75.662 1.00 86.31 299 ARG A C 1
ATOM 2525 O O . ARG A 1 299 ? -43.524 -4.595 75.146 1.00 86.31 299 ARG A O 1
ATOM 2532 N N . LEU A 1 300 ? -44.708 -3.955 76.941 1.00 89.38 300 LEU A N 1
ATOM 2533 C CA . LEU A 1 300 ? -43.599 -3.973 77.888 1.00 89.38 300 LEU A CA 1
ATOM 2534 C C . LEU A 1 300 ? -43.047 -5.395 78.071 1.00 89.38 300 LEU A C 1
ATOM 2536 O O . LEU A 1 300 ? -41.840 -5.595 77.967 1.00 89.38 300 LEU A O 1
ATOM 2540 N N . ALA A 1 301 ? -43.922 -6.392 78.239 1.00 86.69 301 ALA A N 1
ATOM 2541 C CA . ALA A 1 301 ? -43.540 -7.803 78.295 1.00 86.69 301 ALA A CA 1
ATOM 2542 C C . ALA A 1 301 ? -42.870 -8.273 76.997 1.00 86.69 301 ALA A C 1
ATOM 2544 O O . ALA A 1 301 ? -41.836 -8.931 77.036 1.00 86.69 301 ALA A O 1
ATOM 2545 N N . LEU A 1 302 ? -43.399 -7.875 75.836 1.00 82.38 302 LEU A N 1
ATOM 2546 C CA . LEU A 1 302 ? -42.779 -8.142 74.535 1.00 82.38 302 LEU A CA 1
ATOM 2547 C C . LEU A 1 302 ? -41.375 -7.557 74.424 1.00 82.38 302 LEU A C 1
ATOM 2549 O O . LEU A 1 302 ? -40.478 -8.227 73.915 1.00 82.38 302 LEU A O 1
ATOM 2553 N N . SER A 1 303 ? -41.183 -6.318 74.873 1.00 86.44 303 SER A N 1
ATOM 2554 C CA . SER A 1 303 ? -39.859 -5.711 74.865 1.00 86.44 303 SER A CA 1
ATOM 2555 C C . SER A 1 303 ? -38.895 -6.474 75.774 1.00 86.44 303 SER A C 1
ATOM 2557 O O . SER A 1 303 ? -37.754 -6.686 75.383 1.00 86.44 303 SER A O 1
ATOM 2559 N N . VAL A 1 304 ? -39.366 -6.967 76.923 1.00 86.94 304 VAL A N 1
ATOM 2560 C CA . VAL A 1 304 ? -38.577 -7.819 77.824 1.00 86.94 304 VAL A CA 1
ATOM 2561 C C . VAL A 1 304 ? -38.208 -9.156 77.182 1.00 86.94 304 VAL A C 1
ATOM 2563 O O . VAL A 1 304 ? -37.034 -9.503 77.170 1.00 86.94 304 VAL A O 1
ATOM 2566 N N . TYR A 1 305 ? -39.161 -9.905 76.622 1.00 85.44 305 TYR A N 1
ATOM 2567 C CA . TYR A 1 305 ? -38.869 -11.230 76.057 1.00 85.44 305 TYR A CA 1
ATOM 2568 C C . TYR A 1 305 ? -37.983 -11.185 74.810 1.00 85.44 305 TYR A C 1
ATOM 2570 O O . TYR A 1 305 ? -37.295 -12.158 74.514 1.00 85.44 305 TYR A O 1
ATOM 2578 N N . ASN A 1 306 ? -38.031 -10.081 74.063 1.00 85.44 306 ASN A N 1
ATOM 2579 C CA . ASN A 1 306 ? -37.237 -9.897 72.851 1.00 85.44 306 ASN A CA 1
ATOM 2580 C C . ASN A 1 306 ? -35.902 -9.182 73.111 1.00 85.44 306 ASN A C 1
ATOM 2582 O O . ASN A 1 306 ? -35.235 -8.824 72.141 1.00 85.44 306 ASN A O 1
ATOM 2586 N N . ASP A 1 307 ? -35.548 -8.914 74.375 1.00 87.00 307 ASP A N 1
ATOM 2587 C CA . ASP A 1 307 ? -34.400 -8.079 74.759 1.00 87.00 307 ASP A CA 1
ATOM 2588 C C . ASP A 1 307 ? -34.361 -6.735 73.993 1.00 87.00 307 ASP A C 1
ATOM 2590 O O . ASP A 1 307 ? -33.307 -6.222 73.614 1.00 87.00 307 ASP A O 1
ATOM 2594 N N . SER A 1 308 ? -35.538 -6.159 73.721 1.00 88.62 308 SER A N 1
ATOM 2595 C CA . SER A 1 308 ? -35.678 -4.904 72.986 1.00 88.62 308 SER A CA 1
ATOM 2596 C C . SER A 1 308 ? -35.617 -3.719 73.938 1.00 88.62 308 SER A C 1
ATOM 2598 O O . SER A 1 308 ? -36.483 -3.532 74.791 1.00 88.62 308 SER A O 1
ATOM 2600 N N . GLU A 1 309 ? -34.650 -2.836 73.711 1.00 92.62 309 GLU A N 1
ATOM 2601 C CA . GLU A 1 309 ? -34.555 -1.548 74.406 1.00 92.62 309 GLU A CA 1
ATOM 2602 C C . GLU A 1 309 ? -35.537 -0.501 73.859 1.00 92.62 309 GLU A C 1
ATOM 2604 O O . GLU A 1 309 ? -35.560 0.635 74.334 1.00 92.62 309 GLU A O 1
ATOM 2609 N N . TYR A 1 310 ? -36.352 -0.871 72.869 1.00 91.75 310 TYR A N 1
ATOM 2610 C CA . TYR A 1 310 ? -37.324 0.004 72.231 1.00 91.75 310 TYR A CA 1
ATOM 2611 C C . TYR A 1 310 ? -38.749 -0.515 72.407 1.00 91.75 310 TYR A C 1
ATOM 2613 O O . TYR A 1 310 ? -39.020 -1.721 72.342 1.00 91.75 310 TYR A O 1
ATOM 2621 N N . LEU A 1 311 ? -39.661 0.430 72.606 1.00 90.19 311 LEU A N 1
ATOM 2622 C CA . LEU A 1 311 ? -41.089 0.226 72.765 1.00 90.19 311 LEU A CA 1
ATOM 2623 C C . LEU A 1 311 ? -41.829 1.070 71.728 1.00 90.19 311 LEU A C 1
ATOM 2625 O O . LEU A 1 311 ? -41.730 2.295 71.724 1.00 90.19 311 LEU A O 1
ATOM 2629 N N . ASN A 1 312 ? -42.593 0.412 70.863 1.00 89.56 312 ASN A N 1
ATOM 2630 C CA . ASN A 1 312 ? -43.329 1.073 69.791 1.00 89.56 312 ASN A CA 1
ATOM 2631 C C . ASN A 1 312 ? -44.793 1.272 70.189 1.00 89.56 312 ASN A C 1
ATOM 2633 O O . ASN A 1 312 ? -45.505 0.305 70.471 1.00 89.56 312 ASN A O 1
ATOM 2637 N N . LEU A 1 313 ? -45.254 2.521 70.167 1.00 84.38 313 LEU A N 1
ATOM 2638 C CA . LEU A 1 313 ? -46.647 2.895 70.378 1.00 84.38 313 LEU A CA 1
ATOM 2639 C C . LEU A 1 313 ? -47.313 3.290 69.063 1.00 84.38 313 LEU A C 1
ATOM 2641 O O . LEU A 1 313 ? -46.792 4.097 68.298 1.00 84.38 313 LEU A O 1
ATOM 2645 N N . ASN A 1 314 ? -48.506 2.748 68.821 1.00 83.19 314 ASN A N 1
ATOM 2646 C CA . ASN A 1 314 ? -49.318 3.097 67.661 1.00 83.19 314 ASN A CA 1
ATOM 2647 C C . ASN A 1 314 ? -50.191 4.322 67.973 1.00 83.19 314 ASN A C 1
ATOM 2649 O O . ASN A 1 314 ? -51.135 4.236 68.768 1.00 83.19 314 ASN A O 1
ATOM 2653 N N . THR A 1 315 ? -49.912 5.432 67.288 1.00 79.44 315 THR A N 1
ATOM 2654 C CA . THR A 1 315 ? -50.557 6.739 67.495 1.00 79.44 315 THR A CA 1
ATOM 2655 C C . THR A 1 315 ? -52.033 6.770 67.095 1.00 79.44 315 THR A C 1
ATOM 2657 O O . THR A 1 315 ? -52.747 7.705 67.446 1.00 79.44 315 THR A O 1
ATOM 2660 N N . ARG A 1 316 ? -52.538 5.755 66.375 1.00 78.38 316 ARG A N 1
ATOM 2661 C CA . ARG A 1 316 ? -53.960 5.667 65.988 1.00 78.38 316 ARG A CA 1
ATOM 2662 C C . ARG A 1 316 ? -54.852 5.005 67.029 1.00 78.38 316 ARG A C 1
ATOM 2664 O O . ARG A 1 316 ? -56.075 5.007 66.866 1.00 78.38 316 ARG A O 1
ATOM 2671 N N . THR A 1 317 ? -54.281 4.374 68.048 1.00 76.38 317 THR A N 1
ATOM 2672 C CA . THR A 1 317 ? -55.088 3.645 69.029 1.00 76.38 317 THR A CA 1
ATOM 2673 C C . THR A 1 317 ? -55.773 4.624 69.979 1.00 76.38 317 THR A C 1
ATOM 2675 O O . THR A 1 317 ? -55.184 5.608 70.406 1.00 76.38 317 THR A O 1
ATOM 2678 N N . ARG A 1 318 ? -57.029 4.354 70.365 1.00 71.50 318 ARG A N 1
ATOM 2679 C CA . ARG A 1 318 ? -57.768 5.211 71.320 1.00 71.50 318 ARG A CA 1
ATOM 2680 C C . ARG A 1 318 ? -57.105 5.304 72.701 1.00 71.50 318 ARG A C 1
ATOM 2682 O O . ARG A 1 318 ? -57.471 6.173 73.481 1.00 71.50 318 ARG A O 1
ATOM 2689 N N . LYS A 1 319 ? -56.188 4.383 73.010 1.00 79.50 319 LYS A N 1
ATOM 2690 C CA . LYS A 1 319 ? -55.439 4.323 74.270 1.00 79.50 319 LYS A CA 1
ATOM 2691 C C . LYS A 1 319 ? -54.072 5.003 74.193 1.00 79.50 319 LYS A C 1
ATOM 2693 O O . LYS A 1 319 ? -53.440 5.152 75.230 1.00 79.50 319 LYS A O 1
ATOM 2698 N N . TYR A 1 320 ? -53.652 5.436 73.004 1.00 85.19 320 TYR A N 1
ATOM 2699 C CA . TYR A 1 320 ? -52.332 6.001 72.761 1.00 85.19 320 TYR A CA 1
ATOM 2700 C C . TYR A 1 320 ? -51.983 7.133 73.730 1.00 85.19 320 TYR A C 1
ATOM 2702 O O . TYR A 1 320 ? -50.953 7.059 74.389 1.00 85.19 320 TYR A O 1
ATOM 2710 N N . ASP A 1 321 ? -52.858 8.133 73.870 1.00 86.25 321 ASP A N 1
ATOM 2711 C CA . ASP A 1 321 ? -52.586 9.295 74.725 1.00 86.25 321 ASP A CA 1
ATOM 2712 C C . ASP A 1 321 ? -52.397 8.896 76.197 1.00 86.25 321 ASP A C 1
ATOM 2714 O O . ASP A 1 321 ? -51.549 9.453 76.890 1.00 86.25 321 ASP A O 1
ATOM 2718 N N . VAL A 1 322 ? -53.147 7.890 76.662 1.00 87.62 322 VAL A N 1
ATOM 2719 C CA . VAL A 1 322 ? -53.063 7.381 78.040 1.00 87.62 322 VAL A CA 1
ATOM 2720 C C . VAL A 1 322 ? -51.770 6.589 78.245 1.00 87.62 322 VAL A C 1
ATOM 2722 O O . VAL A 1 322 ? -51.097 6.750 79.256 1.00 87.62 322 VAL A O 1
ATOM 2725 N N . GLU A 1 323 ? -51.391 5.760 77.273 1.00 89.00 323 GLU A N 1
ATOM 2726 C CA . GLU A 1 323 ? -50.166 4.954 77.321 1.00 89.00 323 GLU A CA 1
ATOM 2727 C C . GLU A 1 323 ? -48.907 5.811 77.222 1.00 89.00 323 GLU A C 1
ATOM 2729 O O . GLU A 1 323 ? -47.958 5.608 77.976 1.00 89.00 323 GLU A O 1
ATOM 2734 N N . LYS A 1 324 ? -48.923 6.804 76.331 1.00 91.19 324 LYS A N 1
ATOM 2735 C CA . LYS A 1 324 ? -47.882 7.820 76.209 1.00 91.19 324 LYS A CA 1
ATOM 2736 C C . LYS A 1 324 ? -47.695 8.571 77.519 1.00 91.19 324 LYS A C 1
ATOM 2738 O O . LYS A 1 324 ? -46.582 8.629 78.036 1.00 91.19 324 LYS A O 1
ATOM 2743 N N . HIS A 1 325 ? -48.790 9.089 78.077 1.00 92.44 325 HIS A N 1
ATOM 2744 C CA . HIS A 1 325 ? -48.747 9.821 79.337 1.00 92.44 325 HIS A CA 1
ATOM 2745 C C . HIS A 1 325 ? -48.187 8.960 80.472 1.00 92.44 325 HIS A C 1
ATOM 2747 O O . HIS A 1 325 ? -47.334 9.422 81.223 1.00 92.44 325 HIS A O 1
ATOM 2753 N N . PHE A 1 326 ? -48.599 7.694 80.549 1.00 93.94 326 PHE A N 1
ATOM 2754 C CA . PHE A 1 326 ? -48.094 6.749 81.537 1.00 93.94 326 PHE A CA 1
ATOM 2755 C C . PHE A 1 326 ? -46.580 6.506 81.416 1.00 93.94 326 PHE A C 1
ATOM 2757 O O . PHE A 1 326 ? -45.883 6.523 82.430 1.00 93.94 326 PHE A O 1
ATOM 2764 N N . ILE A 1 327 ? -46.057 6.300 80.198 1.00 91.69 327 ILE A N 1
ATOM 2765 C CA . ILE A 1 327 ? -44.613 6.102 79.965 1.00 91.69 327 ILE A CA 1
ATOM 2766 C C . ILE A 1 327 ? -43.822 7.331 80.409 1.00 91.69 327 ILE A C 1
ATOM 2768 O O . ILE A 1 327 ? -42.802 7.195 81.087 1.00 91.69 327 ILE A O 1
ATOM 2772 N N . GLU A 1 328 ? -44.288 8.517 80.023 1.00 91.38 328 GLU A N 1
ATOM 2773 C CA . GLU A 1 328 ? -43.609 9.783 80.297 1.00 91.38 328 GLU A CA 1
ATOM 2774 C C . GLU A 1 328 ? -43.658 10.137 81.788 1.00 91.38 328 GLU A C 1
ATOM 2776 O O . GLU A 1 328 ? -42.633 10.491 82.366 1.00 91.38 328 GLU A O 1
ATOM 2781 N N . GLN A 1 329 ? -44.815 9.976 82.440 1.00 93.56 329 GLN A N 1
ATOM 2782 C CA . GLN A 1 329 ? -44.991 10.262 83.867 1.00 93.56 329 GLN A CA 1
ATOM 2783 C C . GLN A 1 329 ? -44.119 9.360 84.747 1.00 93.56 329 GLN A C 1
ATOM 2785 O O . GLN A 1 329 ? -43.521 9.828 85.716 1.00 93.56 329 GLN A O 1
ATOM 2790 N N . ASN A 1 330 ? -44.018 8.078 84.395 1.00 91.50 330 ASN A N 1
ATOM 2791 C CA . ASN A 1 330 ? -43.255 7.095 85.160 1.00 91.50 330 ASN A CA 1
ATOM 2792 C C . ASN A 1 330 ? -41.782 6.991 84.734 1.00 91.50 330 ASN A C 1
ATOM 2794 O O . ASN A 1 330 ? -41.059 6.131 85.238 1.00 91.50 330 ASN A O 1
ATOM 2798 N N . ASN A 1 331 ? -41.318 7.855 83.819 1.00 91.38 331 ASN A N 1
ATOM 2799 C CA . ASN A 1 331 ? -39.968 7.824 83.245 1.00 91.38 331 ASN A CA 1
ATOM 2800 C C . ASN A 1 331 ? -39.571 6.429 82.718 1.00 91.38 331 ASN A C 1
ATOM 2802 O O . ASN A 1 331 ? -38.433 5.975 82.872 1.00 91.38 331 ASN A O 1
ATOM 2806 N N . LEU A 1 332 ? -40.519 5.718 82.104 1.00 90.62 332 LEU A N 1
ATOM 2807 C CA . LEU A 1 332 ? -40.280 4.368 81.593 1.00 90.62 332 LEU A CA 1
ATOM 2808 C C . LEU A 1 332 ? -39.514 4.376 80.268 1.00 90.62 332 LEU A C 1
ATOM 2810 O O . LEU A 1 332 ? -38.848 3.393 79.956 1.00 90.62 332 LEU A O 1
ATOM 2814 N N . GLY A 1 333 ? -39.562 5.472 79.509 1.00 91.56 333 GLY A N 1
ATOM 2815 C CA . GLY A 1 333 ? -38.783 5.616 78.285 1.00 91.56 333 GLY A CA 1
ATOM 2816 C C . GLY A 1 333 ? -38.777 7.028 77.711 1.00 91.56 333 GLY A C 1
ATOM 2817 O O . GLY A 1 333 ? -39.607 7.864 78.059 1.00 91.56 333 GLY A O 1
ATOM 2818 N N . GLU A 1 334 ? -37.832 7.278 76.808 1.00 94.06 334 GLU A N 1
ATOM 2819 C CA . GLU A 1 334 ? -37.641 8.559 76.117 1.00 94.06 334 GLU A CA 1
ATOM 2820 C C . GLU A 1 334 ? -38.031 8.418 74.640 1.00 94.06 334 GLU A C 1
ATOM 2822 O O . GLU A 1 334 ? -37.589 7.483 73.974 1.00 94.06 334 GLU A O 1
ATOM 2827 N N . LEU A 1 335 ? -38.848 9.329 74.103 1.00 94.25 335 LEU A N 1
ATOM 2828 C CA . LEU A 1 335 ? -39.217 9.312 72.684 1.00 94.25 335 LEU A CA 1
ATOM 2829 C C . LEU A 1 335 ? -37.970 9.508 71.802 1.00 94.25 335 LEU A C 1
ATOM 2831 O O . LEU A 1 335 ? -37.295 10.532 71.895 1.00 94.25 335 LEU A O 1
ATOM 2835 N N . VAL A 1 336 ? -37.687 8.547 70.922 1.00 93.38 336 VAL A N 1
ATOM 2836 C CA . VAL A 1 336 ? -36.540 8.573 69.998 1.00 93.38 336 VAL A CA 1
ATOM 2837 C C . VAL A 1 336 ? -36.956 8.980 68.597 1.00 93.38 336 VAL A C 1
ATOM 2839 O O . VAL A 1 336 ? -36.261 9.756 67.943 1.00 93.38 336 VAL A O 1
ATOM 2842 N N . GLN A 1 337 ? -38.069 8.431 68.110 1.00 92.06 337 GLN A N 1
ATOM 2843 C CA . GLN A 1 337 ? -38.442 8.582 66.712 1.00 92.06 337 GLN A CA 1
ATOM 2844 C C . GLN A 1 337 ? -39.953 8.516 66.508 1.00 92.06 337 GLN A C 1
ATOM 2846 O O . GLN A 1 337 ? -40.646 7.721 67.141 1.00 92.06 337 GLN A O 1
ATOM 2851 N N . THR A 1 338 ? -40.443 9.314 65.561 1.00 89.00 338 THR A N 1
ATOM 2852 C CA . THR A 1 338 ? -41.812 9.240 65.048 1.00 89.00 338 THR A CA 1
ATOM 2853 C C . THR A 1 338 ? -41.759 8.862 63.568 1.00 89.00 338 THR A C 1
ATOM 2855 O O . THR A 1 338 ? -41.359 9.674 62.733 1.00 89.00 338 THR A O 1
ATOM 2858 N N . GLU A 1 339 ? -42.158 7.633 63.230 1.00 82.06 339 GLU A N 1
ATOM 2859 C CA . GLU A 1 339 ? -42.267 7.155 61.845 1.00 82.06 339 GLU A CA 1
ATOM 2860 C C . GLU A 1 339 ? -43.731 6.880 61.496 1.00 82.06 339 GLU A C 1
ATOM 2862 O O . GLU A 1 339 ? -44.320 5.857 61.852 1.00 82.06 339 GLU A O 1
ATOM 2867 N N . GLY A 1 340 ? -44.344 7.823 60.779 1.00 85.56 340 GLY A N 1
ATOM 2868 C CA . GLY A 1 340 ? -45.733 7.715 60.345 1.00 85.56 340 GLY A CA 1
ATOM 2869 C C . GLY A 1 340 ? -46.707 7.656 61.522 1.00 85.56 340 GLY A C 1
ATOM 2870 O O . GLY A 1 340 ? -47.060 8.684 62.090 1.00 85.56 340 GLY A O 1
ATOM 2871 N N . LEU A 1 341 ? -47.182 6.453 61.842 1.00 81.94 341 LEU A N 1
ATOM 2872 C CA . LEU A 1 341 ? -48.190 6.196 62.881 1.00 81.94 341 LEU A CA 1
ATOM 2873 C C . LEU A 1 341 ? -47.600 5.511 64.118 1.00 81.94 341 LEU A C 1
ATOM 2875 O O . LEU A 1 341 ? -48.345 4.993 64.947 1.00 81.94 341 LEU A O 1
ATOM 2879 N N . ILE A 1 342 ? -46.274 5.453 64.207 1.00 85.06 342 ILE A N 1
ATOM 2880 C CA . ILE A 1 342 ? -45.558 4.771 65.276 1.00 85.06 342 ILE A CA 1
ATOM 2881 C C . ILE A 1 342 ? -44.637 5.777 65.962 1.00 85.06 342 ILE A C 1
ATOM 2883 O O . ILE A 1 342 ? -43.809 6.416 65.311 1.00 85.06 342 ILE A O 1
ATOM 2887 N N . GLU A 1 343 ? -44.781 5.903 67.278 1.00 90.50 343 GLU A N 1
ATOM 2888 C CA . GLU A 1 343 ? -43.803 6.561 68.144 1.00 90.50 343 GLU A CA 1
ATOM 2889 C C . GLU A 1 343 ? -42.954 5.498 68.846 1.00 90.50 343 GLU A C 1
ATOM 2891 O O . GLU A 1 343 ? -43.478 4.554 69.435 1.00 90.50 343 GLU A O 1
ATOM 2896 N N . THR A 1 344 ? -41.634 5.635 68.746 1.00 90.88 344 THR A N 1
ATOM 2897 C CA . THR A 1 344 ? -40.648 4.698 69.294 1.00 90.88 344 THR A CA 1
ATOM 2898 C C . THR A 1 344 ? -40.018 5.302 70.539 1.00 90.88 344 THR A C 1
ATOM 2900 O O . THR A 1 344 ? -39.346 6.330 70.454 1.00 90.88 344 THR A O 1
ATOM 2903 N N . TYR A 1 345 ? -40.205 4.652 71.682 1.00 94.62 345 TYR A N 1
ATOM 2904 C CA . TYR A 1 345 ? -39.638 5.039 72.970 1.00 94.62 345 TYR A CA 1
ATOM 2905 C C . TYR A 1 345 ? -38.446 4.146 73.311 1.00 94.62 345 TYR A C 1
ATOM 2907 O O . TYR A 1 345 ? -38.546 2.924 73.246 1.00 94.62 345 TYR A O 1
ATOM 2915 N N . PHE A 1 346 ? -37.324 4.741 73.702 1.00 94.88 346 PHE A N 1
ATOM 2916 C CA . PHE A 1 346 ? -36.184 4.023 74.258 1.00 94.88 346 PHE A CA 1
ATOM 2917 C C . PHE A 1 346 ? -36.406 3.778 75.744 1.00 94.88 346 PHE A C 1
ATOM 2919 O O . PHE A 1 346 ? -36.414 4.713 76.543 1.00 94.88 346 PHE A O 1
ATOM 2926 N N . ILE A 1 347 ? -36.566 2.512 76.101 1.00 94.31 347 ILE A N 1
ATOM 2927 C CA . ILE A 1 347 ? -36.820 2.033 77.460 1.00 94.31 347 ILE A CA 1
ATOM 2928 C C . ILE A 1 347 ? -35.583 1.376 78.088 1.00 94.31 347 ILE A C 1
ATOM 2930 O O . ILE A 1 347 ? -35.659 0.893 79.212 1.00 94.31 347 ILE A O 1
ATOM 2934 N N . GLY A 1 348 ? -34.432 1.355 77.401 1.00 90.94 348 GLY A N 1
ATOM 2935 C CA . GLY A 1 348 ? -33.222 0.654 77.859 1.00 90.94 348 GLY A CA 1
ATOM 2936 C C . GLY A 1 348 ? -32.750 1.059 79.263 1.00 90.94 348 GLY A C 1
ATOM 2937 O O . GLY A 1 348 ? -32.330 0.212 80.046 1.00 90.94 348 GLY A O 1
ATOM 2938 N N . LYS A 1 349 ? -32.912 2.334 79.651 1.00 89.81 349 LYS A N 1
ATOM 2939 C CA . LYS A 1 349 ? -32.601 2.805 81.020 1.00 89.81 349 LYS A CA 1
ATOM 2940 C C . LYS A 1 349 ? -33.503 2.175 82.087 1.00 89.81 349 LYS A C 1
ATOM 2942 O O . LYS A 1 349 ? -33.080 2.012 83.231 1.00 89.81 349 LYS A O 1
ATOM 2947 N N . SER A 1 350 ? -34.725 1.818 81.702 1.00 91.31 350 SER A N 1
ATOM 2948 C CA . SER A 1 350 ? -35.773 1.312 82.585 1.00 91.31 350 SER A CA 1
ATOM 2949 C C . SER A 1 350 ? -36.042 -0.185 82.394 1.00 91.31 350 SER A C 1
ATOM 2951 O O . SER A 1 350 ? -36.892 -0.740 83.086 1.00 91.31 350 SER A O 1
ATOM 2953 N N . ILE A 1 351 ? -35.300 -0.871 81.516 1.00 90.62 351 ILE A N 1
ATOM 2954 C CA . ILE A 1 351 ? -35.576 -2.262 81.131 1.00 90.62 351 ILE A CA 1
ATOM 2955 C C . ILE A 1 351 ? -35.548 -3.219 82.326 1.00 90.62 351 ILE A C 1
ATOM 2957 O O . ILE A 1 351 ? -36.440 -4.044 82.461 1.00 90.62 351 ILE A O 1
ATOM 2961 N N . ASN A 1 352 ? -34.608 -3.040 83.259 1.00 89.44 352 ASN A N 1
ATOM 2962 C CA . ASN A 1 352 ? -34.516 -3.857 84.475 1.00 89.44 352 ASN A CA 1
ATOM 2963 C C . ASN A 1 352 ? -35.739 -3.686 85.392 1.00 89.44 352 ASN A C 1
ATOM 2965 O O . ASN A 1 352 ? -36.100 -4.601 86.124 1.00 89.44 352 ASN A O 1
ATOM 2969 N N . TRP A 1 353 ? -36.370 -2.510 85.379 1.00 89.19 353 TRP A N 1
ATOM 2970 C CA . TRP A 1 353 ? -37.597 -2.245 86.133 1.00 89.19 353 TRP A CA 1
ATOM 2971 C C . TRP A 1 353 ? -38.798 -2.873 85.445 1.00 89.19 353 TRP A C 1
ATOM 2973 O O . TRP A 1 353 ? -39.620 -3.511 86.094 1.00 89.19 353 TRP A O 1
ATOM 2983 N N . ILE A 1 354 ? -38.854 -2.744 84.121 1.00 90.50 354 ILE A N 1
ATOM 2984 C CA . ILE A 1 354 ? -39.904 -3.323 83.287 1.00 90.50 354 ILE A CA 1
ATOM 2985 C C . ILE A 1 354 ? -39.871 -4.855 83.370 1.00 90.50 354 ILE A C 1
ATOM 2987 O O . ILE A 1 354 ? -40.922 -5.468 83.511 1.00 90.50 354 ILE A O 1
ATOM 2991 N N . GLN A 1 355 ? -38.684 -5.470 83.374 1.00 91.88 355 GLN A N 1
ATOM 2992 C CA . GLN A 1 355 ? -38.497 -6.908 83.593 1.00 91.88 355 GLN A CA 1
ATOM 2993 C C . GLN A 1 355 ? -39.140 -7.384 84.896 1.00 91.88 355 GLN A C 1
ATOM 2995 O O . GLN A 1 355 ? -39.834 -8.394 84.905 1.00 91.88 355 GLN A O 1
ATOM 3000 N N . GLU A 1 356 ? -38.948 -6.646 85.987 1.00 91.81 356 GLU A N 1
ATOM 3001 C CA . GLU A 1 356 ? -39.528 -7.005 87.283 1.00 91.81 356 GLU A CA 1
ATOM 3002 C C . GLU A 1 356 ? -41.041 -6.780 87.296 1.00 91.81 356 GLU A C 1
ATOM 3004 O O . GLU A 1 356 ? -41.773 -7.646 87.754 1.00 91.81 356 GLU A O 1
ATOM 3009 N N . VAL A 1 357 ? -41.532 -5.667 86.738 1.00 91.12 357 VAL A N 1
ATOM 3010 C CA . VAL A 1 357 ? -42.978 -5.409 86.587 1.00 91.12 357 VAL A CA 1
ATOM 3011 C C . VAL A 1 357 ? -43.654 -6.546 85.818 1.00 91.12 357 VAL A C 1
ATOM 3013 O O . VAL A 1 357 ? -44.687 -7.052 86.249 1.00 91.12 357 VAL A O 1
ATOM 3016 N N . VAL A 1 358 ? -43.053 -6.976 84.705 1.00 90.44 358 VAL A N 1
ATOM 3017 C CA . VAL A 1 358 ? -43.545 -8.091 83.888 1.00 90.44 358 VAL A CA 1
ATOM 3018 C C . VAL A 1 358 ? -43.513 -9.387 84.687 1.00 90.44 358 VAL A C 1
ATOM 3020 O O . VAL A 1 358 ? -44.523 -10.077 84.735 1.00 90.44 358 VAL A O 1
ATOM 3023 N N . LYS A 1 359 ? -42.411 -9.679 85.381 1.00 91.69 359 LYS A N 1
ATOM 3024 C CA . LYS A 1 359 ? -42.274 -10.878 86.211 1.00 91.69 359 LYS A CA 1
ATOM 3025 C C . LYS A 1 359 ? -43.336 -10.955 87.313 1.00 91.69 359 LYS A C 1
ATOM 3027 O O . LYS A 1 359 ? -44.007 -11.970 87.430 1.00 91.69 359 LYS A O 1
ATOM 3032 N N . TYR A 1 360 ? -43.547 -9.879 88.073 1.00 89.56 360 TYR A N 1
ATOM 3033 C CA . TYR A 1 360 ? -44.594 -9.837 89.102 1.00 89.56 360 TYR A CA 1
ATOM 3034 C C . TYR A 1 360 ? -46.000 -9.979 88.505 1.00 89.56 360 TYR A C 1
ATOM 3036 O O . TYR A 1 360 ? -46.874 -10.571 89.128 1.00 89.56 360 TYR A O 1
ATOM 3044 N N . ALA A 1 361 ? -46.235 -9.457 87.299 1.00 88.25 361 ALA A N 1
ATOM 3045 C CA . ALA A 1 361 ? -47.494 -9.681 86.600 1.00 88.25 361 ALA A CA 1
ATOM 3046 C C . ALA A 1 361 ? -47.643 -11.134 86.103 1.00 88.25 361 ALA A C 1
ATOM 3048 O O . ALA A 1 361 ? -48.753 -11.652 86.083 1.00 88.25 361 ALA A O 1
ATOM 3049 N N . GLU A 1 362 ? -46.555 -11.801 85.707 1.00 87.56 362 GLU A N 1
ATOM 3050 C CA . GLU A 1 362 ? -46.561 -13.211 85.295 1.00 87.56 362 GLU A CA 1
ATOM 3051 C C . GLU A 1 362 ? -46.735 -14.189 86.455 1.00 87.56 362 GLU A C 1
ATOM 3053 O O . GLU A 1 362 ? -47.365 -15.226 86.264 1.00 87.56 362 GLU A O 1
ATOM 3058 N N . ASP A 1 363 ? -46.189 -13.860 87.627 1.00 87.94 363 ASP A N 1
ATOM 3059 C CA . ASP A 1 363 ? -46.282 -14.664 88.852 1.00 87.94 363 ASP A CA 1
ATOM 3060 C C . ASP A 1 363 ? -47.715 -14.682 89.434 1.00 87.94 363 ASP A C 1
ATOM 3062 O O . ASP A 1 363 ? -47.988 -15.381 90.413 1.00 87.94 363 ASP A O 1
ATOM 3066 N N . PHE A 1 364 ? -48.645 -13.922 88.845 1.00 83.81 364 PHE A N 1
ATOM 3067 C CA . PHE A 1 364 ? -50.066 -14.013 89.151 1.00 83.81 364 PHE A CA 1
ATOM 3068 C C . PHE A 1 364 ? -50.685 -15.270 88.532 1.00 83.81 364 PHE A C 1
ATOM 3070 O O . PHE A 1 364 ? -51.021 -15.315 87.346 1.00 83.81 364 PHE A O 1
ATOM 3077 N N . GLU A 1 365 ? -50.880 -16.280 89.372 1.00 73.94 365 GLU A N 1
ATOM 3078 C CA . GLU A 1 365 ? -51.663 -17.474 89.066 1.00 73.94 365 GLU A CA 1
ATOM 3079 C C . GLU A 1 365 ? -53.074 -17.335 89.668 1.00 73.94 365 GLU A C 1
ATOM 3081 O O . GLU A 1 365 ? -53.223 -16.890 90.809 1.00 73.94 365 GLU A O 1
ATOM 3086 N N . LEU A 1 366 ? -54.106 -17.680 88.886 1.00 63.00 366 LEU A N 1
ATOM 3087 C CA . LEU A 1 366 ? -55.516 -17.667 89.311 1.00 63.00 366 LEU A CA 1
ATOM 3088 C C . LEU A 1 366 ? -55.896 -18.853 90.199 1.00 63.00 366 LEU A C 1
ATOM 3090 O O . LEU A 1 366 ? -55.485 -19.991 89.869 1.00 63.00 366 LEU A O 1
#

Sequence (366 aa):
MGKLWVDFIFGWGGNCVVDFFSFTIFGYHKFSLTMIKTIIDFIKESKEASQERLKLPIVTFYIFLLVISYWKPLSIYFLSEKKIEEKIKEIDFIYKNHTHWDHILNLLILLLLSTISSILFPSIMFIIEYLLKKPNKERKIIKNSTKDIDRNEELKITKHKYDMNKILSGNKEVEDYNQSIEDLKKSYEDRIQNMENINNQKDKNLESQIDMITKENISLTSKLGEINQLNKYLNDQINQYRLNEFEYTNYSKFNIIFENKDIFKDYVNSIEPVSDKVLFIKHILEEIIDYNLHSLLNRLALSVYNDSEYLNLNTRTRKYDVEKHFIEQNNLGELVQTEGLIETYFIGKSINWIQEVVKYAEDFEL

pLDDT: mean 78.28, std 17.31, range [24.39, 95.44]

Secondary structure (DSSP, 8-state):
--------S--------STTSSTTTSHHHHHHHHHHHHHHHHHHHHHHHHHHHTT-HHHHHHHHHHHHHTHHHHHHHHH--S-HHHHHHHHHHHHTT--HHHHHHHHHHHHHHHHHHHHHHHHHHHHHHHHHHHHHHHHHHHHHHHHHHHHHHHHHHHHHHHHHHHHHHHHHHHHHHHHHHHHHHHHHHHHHHHHHHHHHHHHHHHHHHHHHHHHHHHHHHHHHHHHHHHHHHHHHHHHHHHHHHHHHHTHHHHHHHHHTHHHHHHHHHHS---SHHHHHHHHHHHHHHHTT-HHHHHHHHHHHHTT-SEEEEETTSTTHHHHHHHHHHTT--EEEEEETTEEEEE-GGGHHHHHHHHHHHHT---

Foldseek 3Di:
DDDDDDDDDDDDDDDDPDPPPPPPPVVPVVVVVVVVVVVVVVVVVVVVVCVVCVVPPLPVLLVVLVCVVCVVLVCLVPPPPDDPVVSVVVVCVVCVPPDPVNVVVSVVVSVVVSVVCVVVVVVVVVVVVVVVPVVVVVVVVVVVVVVVVVVVVVVVVVVVVVVVVVVVVVVVVVVVVVVVVVVVVVVVVVVVVVVVVVVVVVVVVVVVVCVVVVVVVVVVVVVVVVVVVVVVVVVVVVVVVVVVVLLPPLLPQLVVCQVVLVVVLVLLVPDDCPDPLSVLLSVLLVLCSVLVVSVLLSQLVVCLVVVNQKGKAFQPDPCRVVSVCSCVVSVQFDFDDDDPRITITGRNVPNVSSNVSNVSSNPDDD